Protein AF-A0A077HIW8-F1 (afdb_monomer)

Nearest PDB structures (foldseek):
  8eui-assembly1_E  TM=5.899E-01  e=2.649E-01  Schizosaccharomyces pombe
  8etg-assembly1_E  TM=5.768E-01  e=2.497E-01  Schizosaccharomyces pombe
  7qep-assembly1_L6  TM=5.161E-01  e=1.033E+00  Encephalitozoon cuniculi GB-M1
  1sf9-assembly1_A  TM=3.445E-01  e=1.234E+00  Bacillus subtilis
  6foc-assembly1_A  TM=4.990E-01  e=5.107E+00  Mycolicibacterium smegmatis MC2 155

Organism: NCBI:txid401472

Secondary structure (DSSP, 8-state):
--HHHHHHHHHHHHTS-GGG--HHHHHHHHHHHHHSPPPPTTTS---HHHHTTEEEE-TTS-EEEEEEEETTEEEEEESTTTTTSPPEEE-GGG-EEEEEE------S---S-SS-SEE-SHHHHHHSPTT-EEE-TTS--EEE-TTS-EEETTEEE-HHHHTTS-EEEEE-TT--

Foldseek 3Di:
DPPVVLLVLLVVLVVDDLVVDDDPVNVSSVVSVVPGDADFLVSPPDDCVQQAQFWWAFQVRFIWGFHDQDPQWTFIDGPVCVPPDDTDTHHSVGIGGPGDGDDDDDDDDPPPPPADQKDAALVNLQPFAFQWWWADVPDFIWGQHNVSWTDDDPDIHHSHRVHHDIIGTPDGHNHD

Mean predicted aligned error: 14.77 Å

Sequence (176 aa):
MSNETARLAREWAESRNPNSLTGAAKAAREHIMATTDPLTMADVEWNDEKHYLAGAVDADGHEVVMLDKLHGNIRVCDVDQMGLGRPVLESPKTITPNGKRYELREVGAPEEPTHPETLVTEQDYANAPAGTVVAESHYFAWQKNQFGAWRKVKTRLTDREMAGTERQVLRWGWGK

pLDDT: mean 87.61, std 10.69, range [51.34, 96.06]

Radius of gyration: 25.79 Å; Cα contacts (8 Å, |Δi|>4): 282; chains: 1; bounding box: 56×27×74 Å

Solvent-accessible surface area (backbone atoms only — not comparable to full-atom values): 10172 Å² total; per-residue (Å²): 128,58,74,65,58,48,49,53,48,35,53,54,39,71,74,49,63,72,89,79,45,61,71,70,60,38,55,50,32,54,51,38,65,76,74,40,77,81,64,25,47,65,77,40,82,88,42,66,91,72,41,45,37,18,28,26,30,42,80,90,67,49,53,26,36,30,67,49,79,55,97,84,21,36,29,31,36,49,63,92,40,72,87,81,59,74,73,43,80,38,58,25,76,43,32,29,69,66,84,47,76,59,78,94,71,87,83,69,74,83,65,76,69,96,55,70,64,55,35,36,47,37,64,46,48,60,70,49,45,48,44,19,28,32,26,40,93,96,49,80,55,34,33,29,36,91,84,68,36,34,36,37,101,93,48,76,39,48,34,68,72,54,29,84,46,71,21,40,51,80,38,73,26,76,62,134

Structure (mmCIF, N/CA/C/O backbone):
data_AF-A0A077HIW8-F1
#
_entry.id   AF-A0A077HIW8-F1
#
loop_
_atom_site.group_PDB
_atom_site.id
_atom_site.type_symbol
_atom_site.label_atom_id
_atom_site.label_alt_id
_atom_site.label_comp_id
_atom_site.label_asym_id
_atom_site.label_entity_id
_atom_site.label_seq_id
_atom_site.pdbx_PDB_ins_code
_atom_site.Cartn_x
_atom_site.Cartn_y
_atom_site.Cartn_z
_atom_site.occupancy
_atom_site.B_iso_or_equiv
_atom_site.auth_seq_id
_atom_site.auth_comp_id
_atom_site.auth_asym_id
_atom_site.auth_atom_id
_atom_site.pdbx_PDB_model_num
ATOM 1 N N . MET A 1 1 ? 5.237 -3.038 -35.570 1.00 52.19 1 MET A N 1
ATOM 2 C CA . MET A 1 1 ? 5.657 -4.191 -34.742 1.00 52.19 1 MET A CA 1
ATOM 3 C C . MET A 1 1 ? 4.403 -4.792 -34.132 1.00 52.19 1 MET A C 1
ATOM 5 O O . MET A 1 1 ? 3.487 -4.023 -33.864 1.00 52.19 1 MET A O 1
ATOM 9 N N . SER A 1 2 ? 4.296 -6.117 -33.991 1.00 60.53 2 SER A N 1
ATOM 10 C CA . SER A 1 2 ? 3.164 -6.675 -33.238 1.00 60.53 2 SER A CA 1
ATOM 11 C C . SER A 1 2 ? 3.254 -6.189 -31.787 1.00 60.53 2 SER A C 1
ATOM 13 O O . SER A 1 2 ? 4.362 -5.967 -31.288 1.00 60.53 2 SER A O 1
ATOM 15 N N . ASN A 1 3 ? 2.106 -6.010 -31.127 1.00 76.62 3 ASN A N 1
ATOM 16 C CA . ASN A 1 3 ? 2.057 -5.559 -29.731 1.00 76.62 3 ASN A CA 1
ATOM 17 C C . ASN A 1 3 ? 2.922 -6.462 -28.823 1.00 76.62 3 ASN A C 1
ATOM 19 O O . ASN A 1 3 ? 3.656 -5.996 -27.962 1.00 76.62 3 ASN A O 1
ATOM 23 N N . GLU A 1 4 ? 2.950 -7.759 -29.137 1.00 85.62 4 GLU A N 1
ATOM 24 C CA . GLU A 1 4 ? 3.733 -8.757 -28.412 1.00 85.62 4 GLU A CA 1
ATOM 25 C C . GLU A 1 4 ? 5.253 -8.610 -28.589 1.00 85.62 4 GLU A C 1
ATOM 27 O O . GLU A 1 4 ? 6.007 -8.776 -27.635 1.00 85.62 4 GLU A O 1
ATOM 32 N N . THR A 1 5 ? 5.741 -8.254 -29.784 1.00 88.94 5 THR A N 1
ATOM 33 C CA . THR A 1 5 ? 7.182 -8.020 -29.986 1.00 88.94 5 THR A CA 1
ATOM 34 C C . THR A 1 5 ? 7.662 -6.792 -29.216 1.00 88.94 5 THR A C 1
ATOM 36 O O . THR A 1 5 ? 8.751 -6.825 -28.648 1.00 88.94 5 THR A O 1
ATOM 39 N N . ALA A 1 6 ? 6.861 -5.723 -29.179 1.00 88.38 6 ALA A N 1
ATOM 40 C CA . ALA A 1 6 ? 7.188 -4.529 -28.403 1.00 88.38 6 ALA A CA 1
ATOM 41 C C . ALA A 1 6 ? 7.213 -4.836 -26.896 1.00 88.38 6 ALA A C 1
ATOM 43 O O . ALA A 1 6 ? 8.180 -4.480 -26.222 1.00 88.38 6 ALA A O 1
ATOM 44 N N . ARG A 1 7 ? 6.219 -5.587 -26.400 1.00 89.06 7 ARG A N 1
ATOM 45 C CA . ARG A 1 7 ? 6.144 -6.049 -25.006 1.00 89.06 7 ARG A CA 1
ATOM 46 C C . ARG A 1 7 ? 7.359 -6.892 -24.608 1.00 89.06 7 ARG A C 1
ATOM 48 O O . ARG A 1 7 ? 8.023 -6.585 -23.624 1.00 89.06 7 ARG A O 1
ATOM 55 N N . LEU A 1 8 ? 7.706 -7.907 -25.403 1.00 91.06 8 LEU A N 1
ATOM 56 C CA . LEU A 1 8 ? 8.868 -8.769 -25.146 1.00 91.06 8 L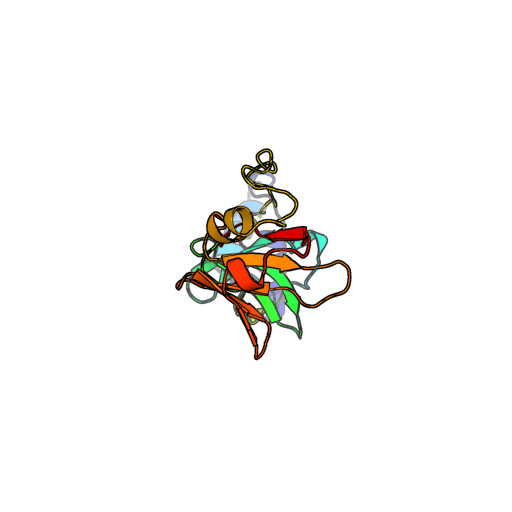EU A CA 1
ATOM 57 C C . LEU A 1 8 ? 10.195 -7.997 -25.191 1.00 91.06 8 LEU A C 1
ATOM 59 O O . LEU A 1 8 ? 11.099 -8.265 -24.399 1.00 91.06 8 LEU A O 1
ATOM 63 N N . ALA A 1 9 ? 10.327 -7.028 -26.103 1.00 92.81 9 ALA A N 1
ATOM 64 C CA . ALA A 1 9 ? 11.504 -6.167 -26.156 1.00 92.81 9 ALA A CA 1
ATOM 65 C C . ALA A 1 9 ? 11.624 -5.320 -24.880 1.00 92.81 9 ALA A C 1
ATOM 67 O O . ALA A 1 9 ? 12.710 -5.255 -24.295 1.00 92.81 9 ALA A O 1
ATOM 68 N N . ARG A 1 10 ? 10.516 -4.718 -24.427 1.00 93.12 10 ARG A N 1
ATOM 69 C CA . ARG A 1 10 ? 10.451 -3.942 -23.183 1.00 93.12 10 ARG A CA 1
ATOM 70 C C . ARG A 1 10 ? 10.830 -4.788 -21.969 1.00 93.12 10 ARG A C 1
ATOM 72 O O . ARG A 1 10 ? 11.711 -4.390 -21.211 1.00 93.12 10 ARG A O 1
ATOM 79 N N . GLU A 1 11 ? 10.248 -5.978 -21.842 1.00 90.69 11 GLU A N 1
ATOM 80 C CA . GLU A 1 11 ? 10.540 -6.937 -20.767 1.00 90.69 11 GLU A CA 1
ATOM 81 C C . GLU A 1 11 ? 12.031 -7.296 -20.721 1.00 90.69 11 GLU A C 1
ATOM 83 O O . GLU A 1 11 ? 12.678 -7.244 -19.668 1.00 90.69 11 GLU A O 1
ATOM 88 N N . TRP A 1 12 ? 12.622 -7.577 -21.886 1.00 92.69 12 TRP A N 1
ATOM 89 C CA . TRP A 1 12 ? 14.058 -7.807 -21.981 1.00 92.69 12 TRP A CA 1
ATOM 90 C C . TRP A 1 12 ? 14.850 -6.585 -21.508 1.00 92.69 12 TRP A C 1
ATOM 92 O O . TRP A 1 12 ? 15.784 -6.748 -20.725 1.00 92.69 12 TRP A O 1
ATOM 102 N N . ALA A 1 13 ? 14.489 -5.373 -21.933 1.00 91.56 13 ALA A N 1
ATOM 103 C CA . ALA A 1 13 ? 15.209 -4.155 -21.573 1.00 91.56 13 ALA A CA 1
ATOM 104 C C . ALA A 1 13 ? 15.149 -3.854 -20.062 1.00 91.56 13 ALA A C 1
ATOM 106 O O . ALA A 1 13 ? 16.174 -3.478 -19.480 1.00 91.56 13 ALA A O 1
ATOM 107 N N . GLU A 1 14 ? 13.990 -4.044 -19.423 1.00 88.31 14 GLU A N 1
ATOM 108 C CA . GLU A 1 14 ? 13.773 -3.830 -17.982 1.00 88.31 14 GLU A CA 1
ATOM 109 C C . GLU A 1 14 ? 14.499 -4.861 -17.111 1.00 88.31 14 GLU A C 1
ATOM 111 O O . GLU A 1 14 ? 15.050 -4.505 -16.071 1.00 88.31 14 GLU A O 1
ATOM 116 N N . SER A 1 15 ? 14.622 -6.110 -17.570 1.00 86.00 15 SER A N 1
ATOM 117 C CA . SER A 1 15 ? 15.343 -7.160 -16.832 1.00 86.00 15 SER A CA 1
ATOM 118 C C . SER A 1 15 ? 16.865 -6.951 -16.747 1.00 86.00 15 SER A C 1
ATOM 120 O O . SER A 1 15 ? 17.552 -7.627 -15.976 1.00 86.00 15 SER A O 1
ATOM 122 N N . ARG A 1 16 ? 17.434 -6.047 -17.557 1.00 89.38 16 ARG A N 1
ATOM 123 C CA . ARG A 1 16 ? 18.887 -5.866 -17.670 1.00 89.38 16 ARG A CA 1
ATOM 124 C C . ARG A 1 16 ? 19.388 -4.727 -16.796 1.00 89.38 16 ARG A C 1
ATOM 126 O O . ARG A 1 16 ? 19.002 -3.571 -16.966 1.00 89.38 16 ARG A O 1
ATOM 133 N N . ASN A 1 17 ? 20.376 -5.039 -15.958 1.00 85.19 17 ASN A N 1
ATOM 134 C CA . ASN A 1 17 ? 21.141 -4.028 -15.238 1.00 85.19 17 ASN A CA 1
ATOM 135 C C . ASN A 1 17 ? 21.971 -3.187 -16.238 1.00 85.1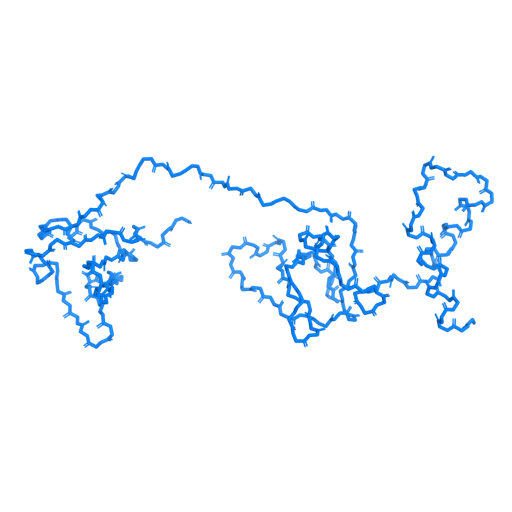9 17 ASN A C 1
ATOM 137 O O . ASN A 1 17 ? 22.870 -3.743 -16.882 1.00 85.19 17 ASN A O 1
ATOM 141 N N . PRO A 1 18 ? 21.736 -1.866 -16.362 1.00 83.31 18 PRO A N 1
ATOM 142 C CA . PRO A 1 18 ? 22.436 -1.016 -17.329 1.00 83.31 18 PRO A CA 1
ATOM 143 C C . PRO A 1 18 ? 23.953 -0.978 -17.118 1.00 83.31 18 PRO A C 1
ATOM 145 O O . PRO A 1 18 ? 24.693 -0.822 -18.085 1.00 83.31 18 PRO A O 1
ATOM 148 N N . ASN A 1 19 ? 24.424 -1.176 -15.884 1.00 86.75 19 ASN A N 1
ATOM 149 C CA . ASN A 1 19 ? 25.851 -1.166 -15.554 1.00 86.75 19 ASN A CA 1
ATOM 150 C C . ASN A 1 19 ? 26.564 -2.466 -15.955 1.00 86.75 19 ASN A C 1
ATOM 152 O O . ASN A 1 19 ? 27.789 -2.514 -15.969 1.00 86.75 19 ASN A O 1
ATOM 156 N N . SER A 1 20 ? 25.806 -3.515 -16.285 1.00 88.56 20 SER A N 1
ATOM 157 C CA . SER A 1 20 ? 26.343 -4.797 -16.760 1.00 88.56 20 SER A CA 1
ATOM 158 C C . SER A 1 20 ? 26.435 -4.897 -18.288 1.00 88.56 20 SER A C 1
ATOM 160 O O . SER A 1 20 ? 26.996 -5.859 -18.806 1.00 88.56 20 SER A O 1
ATOM 162 N N . LEU A 1 21 ? 25.881 -3.921 -19.019 1.00 91.38 21 LEU A N 1
ATOM 163 C CA . LEU A 1 21 ? 25.822 -3.918 -20.481 1.00 91.38 21 LEU A CA 1
ATOM 164 C C . LEU A 1 21 ? 26.886 -2.998 -21.087 1.00 91.38 21 LEU A C 1
ATOM 166 O O . LEU A 1 21 ? 27.153 -1.910 -20.579 1.00 91.38 21 LEU A O 1
ATOM 170 N N . THR A 1 22 ? 27.433 -3.390 -22.238 1.00 92.62 22 THR A N 1
ATOM 171 C CA . THR A 1 22 ? 28.396 -2.585 -23.003 1.00 92.62 22 THR A CA 1
ATOM 172 C C . THR A 1 22 ? 28.015 -2.503 -24.483 1.00 92.62 22 THR A C 1
ATOM 174 O O . THR A 1 22 ? 27.259 -3.329 -25.004 1.00 92.62 22 THR A O 1
ATOM 177 N N . GLY A 1 23 ? 28.518 -1.467 -25.164 1.00 93.12 23 GLY A N 1
ATOM 178 C CA . GLY A 1 23 ? 28.387 -1.291 -26.612 1.00 93.12 23 GLY A CA 1
ATOM 179 C C . GLY A 1 23 ? 26.945 -1.368 -27.122 1.00 93.12 23 GLY A C 1
ATOM 180 O O . GLY A 1 23 ? 26.043 -0.710 -26.600 1.00 93.12 23 GLY A O 1
ATOM 181 N N . ALA A 1 24 ? 26.732 -2.197 -28.144 1.00 93.06 24 ALA A N 1
ATOM 182 C CA . ALA A 1 24 ? 25.450 -2.333 -28.831 1.00 93.06 24 ALA A CA 1
ATOM 183 C C . ALA A 1 24 ? 24.295 -2.759 -27.908 1.00 93.06 24 ALA A C 1
ATOM 185 O O . ALA A 1 24 ? 23.168 -2.315 -28.105 1.00 93.06 24 ALA A O 1
ATOM 186 N N . ALA A 1 25 ? 24.556 -3.567 -26.874 1.00 92.31 25 ALA A N 1
ATOM 187 C CA . ALA A 1 25 ? 23.505 -4.030 -25.969 1.00 92.31 25 ALA A CA 1
ATOM 188 C C . ALA A 1 25 ? 22.956 -2.898 -25.086 1.00 92.31 25 ALA A C 1
ATOM 190 O O . ALA A 1 25 ? 21.751 -2.838 -24.838 1.00 92.31 25 ALA A O 1
ATOM 191 N N . LYS A 1 26 ? 23.822 -1.972 -24.652 1.00 94.31 26 LYS A N 1
ATOM 192 C CA . LYS A 1 26 ? 23.402 -0.783 -23.899 1.00 94.31 26 LYS A CA 1
ATOM 193 C C . LYS A 1 26 ? 22.560 0.149 -24.775 1.00 94.31 26 LYS A C 1
ATOM 195 O O . LYS A 1 26 ? 21.472 0.537 -24.363 1.00 94.31 26 LYS A O 1
ATOM 200 N N . ALA A 1 27 ? 23.016 0.415 -26.001 1.00 93.44 27 ALA A N 1
ATOM 201 C CA . ALA A 1 27 ? 22.285 1.242 -26.962 1.00 93.44 27 ALA A CA 1
ATOM 202 C C . ALA A 1 27 ? 20.920 0.635 -27.338 1.00 93.44 27 ALA A C 1
ATOM 204 O O . ALA A 1 27 ? 19.921 1.347 -27.382 1.00 93.44 27 ALA A O 1
ATOM 205 N N . ALA A 1 28 ? 20.852 -0.685 -27.548 1.00 94.19 28 ALA A N 1
ATOM 206 C CA . ALA A 1 28 ? 19.597 -1.380 -27.826 1.00 94.19 28 ALA A CA 1
ATOM 207 C C . ALA A 1 28 ? 18.611 -1.264 -26.657 1.00 94.19 28 ALA A C 1
ATOM 209 O O . ALA A 1 28 ? 17.448 -0.933 -26.870 1.00 94.19 28 ALA A O 1
ATOM 210 N N . ARG A 1 29 ? 19.076 -1.472 -25.416 1.00 94.38 29 ARG A N 1
ATOM 211 C CA . ARG A 1 29 ? 18.252 -1.290 -24.213 1.00 94.38 29 ARG A CA 1
ATOM 212 C C . ARG A 1 29 ? 17.699 0.132 -24.126 1.00 94.38 29 ARG A C 1
ATOM 214 O O . ARG A 1 29 ? 16.504 0.297 -23.928 1.00 94.38 29 ARG A O 1
ATOM 221 N N . GLU A 1 30 ? 18.553 1.145 -24.255 1.00 93.19 30 GLU A N 1
ATOM 222 C CA . GLU A 1 30 ? 18.141 2.555 -24.184 1.00 93.19 30 GLU A CA 1
ATOM 223 C C . GLU A 1 30 ? 17.136 2.910 -25.285 1.00 93.19 30 GLU A C 1
ATOM 225 O O . GLU A 1 30 ? 16.125 3.551 -25.008 1.00 93.19 30 GLU A O 1
ATOM 230 N N . HIS A 1 31 ? 17.360 2.427 -26.508 1.00 94.50 31 HIS A N 1
ATOM 231 C CA . HIS A 1 31 ? 16.436 2.638 -27.616 1.00 94.50 31 HIS A CA 1
ATOM 232 C C . HIS A 1 31 ? 15.070 1.993 -27.362 1.00 94.50 31 HIS A C 1
ATOM 234 O O . HIS A 1 31 ? 14.047 2.642 -27.561 1.00 94.50 31 HIS A O 1
ATOM 240 N N . ILE A 1 32 ? 15.037 0.747 -26.880 1.00 94.69 32 ILE A N 1
ATOM 241 C CA . ILE A 1 32 ? 13.785 0.065 -26.528 1.00 94.69 32 ILE A CA 1
ATOM 242 C C . ILE A 1 32 ? 13.056 0.848 -25.435 1.00 94.69 32 ILE A C 1
ATOM 244 O O . ILE A 1 32 ? 11.882 1.165 -25.601 1.00 94.69 32 ILE A O 1
ATOM 248 N N . MET A 1 33 ? 13.754 1.239 -24.365 1.00 90.31 33 MET A N 1
ATOM 249 C CA . MET A 1 33 ? 13.166 2.011 -23.264 1.00 90.31 33 MET A CA 1
ATOM 250 C C . MET A 1 33 ? 12.542 3.339 -23.723 1.00 90.31 33 MET A C 1
ATOM 252 O O . MET A 1 33 ? 11.571 3.798 -23.128 1.00 90.31 33 MET A O 1
ATOM 256 N N . ALA A 1 34 ? 13.099 3.954 -24.769 1.00 90.88 34 ALA A N 1
ATOM 257 C CA . ALA A 1 34 ? 12.632 5.224 -25.320 1.00 90.88 34 ALA A CA 1
ATOM 258 C C . ALA A 1 34 ? 11.510 5.084 -26.364 1.00 90.88 34 ALA A C 1
ATOM 260 O O . ALA A 1 34 ? 10.851 6.069 -26.680 1.00 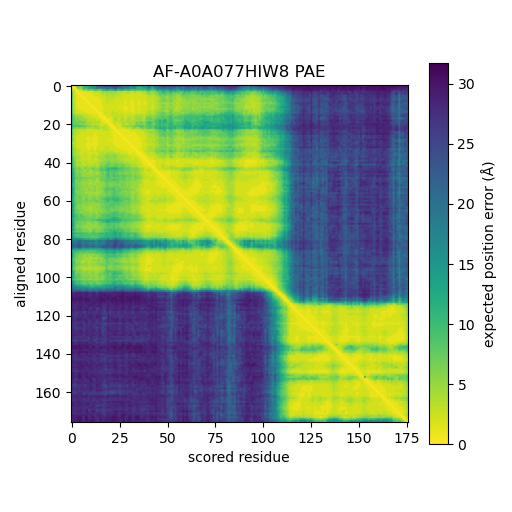90.88 34 ALA A O 1
ATOM 261 N N . THR A 1 35 ? 11.321 3.896 -26.942 1.00 92.19 35 THR A N 1
ATOM 262 C CA . THR A 1 35 ? 10.410 3.675 -28.083 1.00 92.19 35 THR A CA 1
ATOM 263 C C . THR A 1 35 ? 9.259 2.724 -27.781 1.00 92.19 35 THR A C 1
ATOM 265 O O . THR A 1 35 ? 8.410 2.501 -28.642 1.00 92.19 35 THR A O 1
ATOM 268 N N . THR A 1 36 ? 9.224 2.160 -26.575 1.00 90.75 36 THR A N 1
ATOM 269 C CA . THR A 1 36 ? 8.169 1.254 -26.114 1.00 90.75 36 THR A CA 1
ATOM 270 C C . THR A 1 36 ? 7.573 1.759 -24.812 1.00 90.75 36 THR A C 1
ATOM 272 O O . THR A 1 36 ? 8.292 2.324 -23.982 1.00 90.75 36 THR A O 1
ATOM 275 N N . ASP A 1 37 ? 6.275 1.533 -24.633 1.00 87.62 37 ASP A N 1
ATOM 276 C CA . ASP A 1 37 ? 5.579 1.882 -23.400 1.00 87.62 37 ASP A CA 1
ATOM 277 C C . ASP A 1 37 ? 6.090 1.022 -22.227 1.00 87.62 37 ASP A C 1
ATOM 279 O O . ASP A 1 37 ? 6.477 -0.134 -22.437 1.00 87.62 37 ASP A O 1
ATOM 283 N N . PRO A 1 38 ? 6.138 1.566 -20.997 1.00 86.94 38 PRO A N 1
ATOM 284 C CA . PRO A 1 38 ? 6.425 0.787 -19.796 1.00 86.94 38 PRO A CA 1
ATOM 285 C C . PRO A 1 38 ? 5.467 -0.393 -19.616 1.00 86.94 38 PRO A C 1
ATOM 287 O O . PRO A 1 38 ? 4.294 -0.305 -19.978 1.00 86.94 38 PRO A O 1
ATOM 290 N N . LEU A 1 39 ? 5.958 -1.484 -19.022 1.00 90.81 39 LEU A N 1
ATOM 291 C CA . LEU A 1 39 ? 5.097 -2.613 -18.677 1.00 90.81 39 LEU A CA 1
ATOM 292 C C . LEU A 1 39 ? 4.186 -2.253 -17.505 1.00 90.81 39 LEU A C 1
ATOM 294 O O . LEU A 1 39 ? 4.628 -1.695 -16.502 1.00 90.81 39 LEU A O 1
ATOM 298 N N . THR A 1 40 ? 2.923 -2.640 -17.612 1.00 93.62 40 THR A N 1
ATOM 299 C CA . THR A 1 40 ? 1.944 -2.497 -16.534 1.00 93.62 40 THR A CA 1
ATOM 300 C C . THR A 1 40 ? 1.785 -3.811 -15.769 1.00 93.62 40 THR A C 1
ATOM 302 O O . THR A 1 40 ? 2.202 -4.877 -16.226 1.00 93.62 40 THR A O 1
ATOM 305 N N . MET A 1 41 ? 1.095 -3.790 -14.630 1.00 93.81 41 MET A N 1
ATOM 306 C CA . MET A 1 41 ? 0.697 -5.010 -13.913 1.00 93.81 41 MET A CA 1
ATOM 307 C C . MET A 1 41 ? -0.313 -5.879 -14.686 1.00 93.81 41 MET A C 1
ATOM 309 O O . MET A 1 41 ? -0.670 -6.963 -14.224 1.00 93.81 41 MET A O 1
ATOM 313 N N . ALA A 1 42 ? -0.808 -5.435 -15.848 1.00 92.31 42 ALA A N 1
ATOM 314 C CA . ALA A 1 42 ? -1.535 -6.294 -16.780 1.00 92.31 42 ALA A CA 1
ATOM 315 C C . ALA A 1 42 ? -0.595 -7.122 -17.671 1.00 92.31 42 ALA A C 1
ATOM 317 O O . ALA A 1 42 ? -0.979 -8.210 -18.100 1.00 92.31 42 ALA A O 1
ATOM 318 N N . ASP A 1 43 ? 0.613 -6.617 -17.932 1.00 89.69 43 ASP A N 1
ATOM 319 C CA . ASP A 1 43 ? 1.642 -7.281 -18.738 1.00 89.69 43 ASP A CA 1
ATOM 320 C C . ASP A 1 43 ? 2.518 -8.215 -17.898 1.00 89.69 43 ASP A C 1
ATOM 322 O O . ASP A 1 43 ? 3.118 -9.153 -18.425 1.00 89.69 43 ASP A O 1
ATOM 326 N N . VAL A 1 44 ? 2.583 -7.956 -16.591 1.00 84.62 44 VAL A N 1
ATOM 327 C CA . VAL A 1 44 ? 3.363 -8.725 -15.623 1.00 84.62 44 VAL A CA 1
ATOM 328 C C . VAL A 1 44 ? 2.416 -9.463 -14.682 1.00 84.62 44 VAL A C 1
ATOM 330 O O . VAL A 1 44 ? 1.573 -8.860 -14.020 1.00 84.62 44 VAL A O 1
ATOM 333 N N . GLU A 1 45 ? 2.541 -10.789 -14.604 1.00 86.94 45 GLU A N 1
ATOM 334 C CA . GLU A 1 45 ? 1.730 -11.574 -13.675 1.00 86.94 45 GLU A CA 1
ATOM 335 C C . GLU A 1 45 ? 2.077 -11.222 -12.222 1.00 86.94 45 GLU A C 1
ATOM 337 O O . GLU A 1 45 ? 3.246 -11.192 -11.826 1.00 86.94 45 GLU A O 1
ATOM 342 N N . TRP A 1 46 ? 1.040 -10.980 -11.414 1.00 91.50 46 TRP A N 1
ATOM 343 C CA . TRP A 1 46 ? 1.208 -10.754 -9.984 1.00 91.50 46 TRP A CA 1
ATOM 344 C C . TRP A 1 46 ? 1.918 -11.939 -9.324 1.00 91.50 46 TRP A C 1
ATOM 346 O O . TRP A 1 46 ? 1.613 -13.103 -9.560 1.00 91.50 46 TRP A O 1
ATOM 356 N N . ASN A 1 47 ? 2.845 -11.610 -8.440 1.00 92.75 47 ASN A N 1
ATOM 357 C CA . ASN A 1 47 ? 3.690 -12.542 -7.715 1.00 92.75 47 ASN A CA 1
ATOM 358 C C . ASN A 1 47 ? 3.948 -11.912 -6.353 1.00 92.75 47 ASN A C 1
ATOM 360 O O . ASN A 1 47 ? 4.539 -10.834 -6.307 1.00 92.75 47 ASN A O 1
ATOM 364 N N . ASP A 1 48 ? 3.496 -12.561 -5.284 1.00 89.75 48 ASP A N 1
ATOM 365 C CA . ASP A 1 48 ? 3.532 -11.983 -3.939 1.00 89.75 48 ASP A CA 1
ATOM 366 C C . ASP A 1 48 ? 4.960 -11.616 -3.517 1.00 89.75 48 ASP A C 1
ATOM 368 O O . ASP A 1 48 ? 5.202 -10.501 -3.077 1.00 89.75 48 ASP A O 1
ATOM 372 N N . GLU A 1 49 ? 5.948 -12.483 -3.742 1.00 89.81 49 GLU A N 1
ATOM 373 C CA . GLU A 1 49 ? 7.339 -12.222 -3.338 1.00 89.81 49 GLU A CA 1
ATOM 374 C C . GLU A 1 49 ? 7.962 -11.011 -4.047 1.00 89.81 49 GLU A C 1
ATOM 376 O O . GLU A 1 49 ? 8.805 -10.296 -3.490 1.00 89.81 49 GLU A O 1
ATOM 381 N N . LYS A 1 50 ? 7.573 -10.777 -5.301 1.00 90.00 50 LYS A N 1
ATOM 382 C CA . LYS A 1 50 ? 8.118 -9.696 -6.128 1.00 90.00 50 LYS A CA 1
ATOM 383 C C . LYS A 1 50 ? 7.339 -8.396 -5.995 1.00 90.00 50 LYS A C 1
ATOM 385 O O . LYS A 1 50 ? 7.964 -7.341 -6.004 1.00 90.00 50 LYS A O 1
ATOM 390 N N . HIS A 1 51 ? 6.016 -8.472 -5.892 1.00 94.44 51 HIS A N 1
ATOM 391 C CA . HIS A 1 51 ? 5.133 -7.315 -6.024 1.00 94.44 51 HIS A CA 1
ATOM 392 C C . HIS A 1 51 ? 4.539 -6.844 -4.699 1.00 94.44 51 HIS A C 1
ATOM 394 O O . HIS A 1 51 ? 4.191 -5.670 -4.591 1.00 94.44 51 HIS A O 1
ATOM 400 N N . TYR A 1 52 ? 4.474 -7.697 -3.671 1.00 94.62 52 TYR A N 1
ATOM 401 C CA . TYR A 1 52 ? 4.127 -7.229 -2.334 1.00 94.62 52 TYR A CA 1
ATOM 402 C C . TYR A 1 52 ? 5.160 -6.204 -1.854 1.00 94.62 52 TYR A C 1
ATOM 404 O O . TYR A 1 52 ? 6.374 -6.453 -1.895 1.00 94.62 52 TYR A O 1
ATOM 412 N N . LEU A 1 53 ? 4.662 -5.039 -1.428 1.00 93.88 53 LEU A N 1
ATOM 413 C CA . LEU A 1 53 ? 5.447 -3.875 -1.011 1.00 93.88 53 LEU A CA 1
ATOM 414 C C . LEU A 1 53 ? 6.418 -3.365 -2.088 1.00 93.88 53 LEU A C 1
ATOM 416 O O . LEU A 1 53 ? 7.415 -2.710 -1.781 1.00 93.88 53 LEU A O 1
ATOM 420 N N . ALA A 1 54 ? 6.158 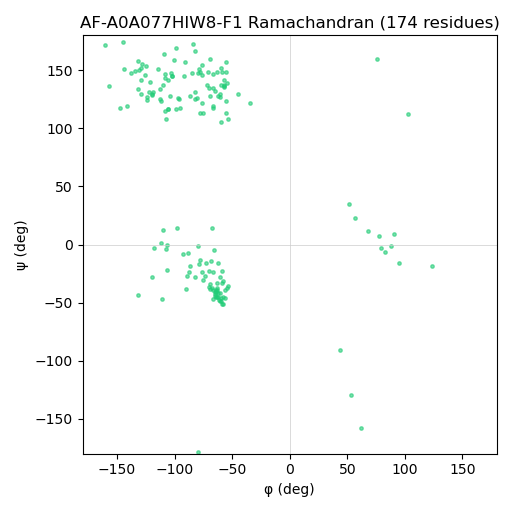-3.657 -3.360 1.00 95.88 54 ALA A N 1
ATOM 421 C CA . ALA A 1 54 ? 6.866 -3.013 -4.456 1.00 95.88 54 ALA A CA 1
ATOM 422 C C . ALA A 1 54 ? 6.202 -1.675 -4.807 1.00 95.88 54 ALA A C 1
ATOM 424 O O . ALA A 1 54 ? 4.986 -1.507 -4.681 1.00 95.88 54 ALA A O 1
ATOM 425 N N . GLY A 1 55 ? 7.028 -0.724 -5.235 1.00 94.88 55 GLY A N 1
ATOM 426 C CA 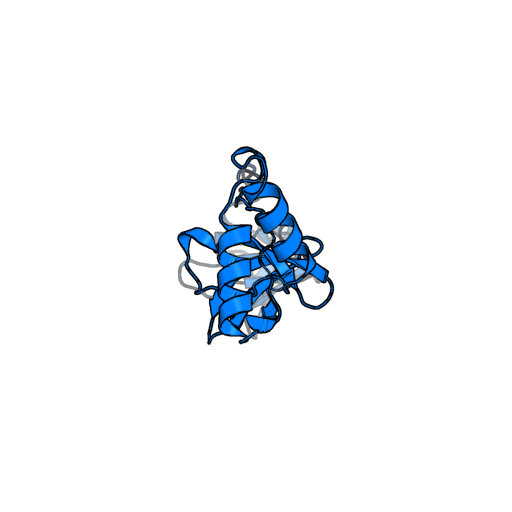. GLY A 1 55 ? 6.587 0.579 -5.707 1.00 94.88 55 GLY A CA 1
ATOM 427 C C . GLY A 1 55 ? 6.073 0.523 -7.142 1.00 94.88 55 GLY A C 1
ATOM 428 O O . GLY A 1 55 ? 6.571 -0.233 -7.985 1.00 94.88 55 GLY A O 1
ATOM 429 N N . ALA A 1 56 ? 5.095 1.367 -7.428 1.00 95.81 56 ALA A N 1
ATOM 430 C CA . ALA A 1 56 ? 4.559 1.592 -8.755 1.00 95.81 56 ALA A CA 1
ATOM 431 C C . ALA A 1 56 ? 4.148 3.059 -8.933 1.00 95.81 56 ALA A C 1
ATOM 433 O O . ALA A 1 56 ? 4.219 3.861 -8.002 1.00 95.81 56 ALA A O 1
ATOM 434 N N . VAL A 1 57 ? 3.763 3.397 -10.156 1.00 95.69 57 VAL A N 1
ATOM 435 C CA . VAL A 1 57 ? 3.151 4.670 -10.525 1.00 95.69 57 VAL A CA 1
ATOM 436 C C . VAL A 1 57 ? 1.757 4.381 -11.077 1.00 95.69 57 VAL A C 1
ATOM 438 O O . VAL A 1 57 ? 1.612 3.465 -11.896 1.00 95.69 57 VAL A O 1
ATOM 441 N N . ASP A 1 58 ? 0.754 5.108 -10.587 1.00 93.81 58 ASP A N 1
ATOM 442 C CA . ASP A 1 58 ? -0.632 5.021 -11.061 1.00 93.81 58 ASP A CA 1
ATOM 443 C C . ASP A 1 58 ? -0.849 5.808 -12.374 1.00 93.81 58 ASP A C 1
ATOM 445 O O . ASP A 1 58 ? 0.082 6.387 -12.943 1.00 93.81 58 ASP A O 1
ATOM 449 N N . ALA A 1 59 ? -2.083 5.831 -12.887 1.00 91.69 59 ALA A N 1
ATOM 450 C CA . ALA A 1 59 ? -2.407 6.562 -14.119 1.00 91.69 59 ALA A CA 1
ATOM 451 C C . ALA A 1 59 ? -2.290 8.092 -13.989 1.00 91.69 59 ALA A C 1
ATOM 453 O O . ALA A 1 59 ? -2.112 8.769 -15.004 1.00 91.69 59 ALA A O 1
ATOM 454 N N . ASP A 1 60 ? -2.396 8.625 -12.773 1.00 89.88 60 ASP A N 1
ATOM 455 C CA . ASP A 1 60 ? -2.302 10.055 -12.480 1.00 89.88 60 ASP A CA 1
ATOM 456 C C . ASP A 1 60 ? -0.845 10.494 -12.229 1.00 89.88 60 ASP A C 1
ATOM 458 O O . ASP A 1 60 ? -0.545 11.688 -12.168 1.00 89.88 60 ASP A O 1
ATOM 462 N N . GLY A 1 61 ? 0.083 9.537 -12.157 1.00 90.12 61 GLY A N 1
ATOM 463 C CA . GLY A 1 61 ? 1.502 9.768 -11.928 1.00 90.12 61 GLY A CA 1
ATOM 464 C C . GLY A 1 61 ? 1.904 9.749 -10.453 1.00 90.12 61 GLY A C 1
ATOM 465 O O . GLY A 1 61 ? 3.052 10.087 -10.151 1.00 90.12 61 GLY A O 1
ATOM 466 N N . HIS A 1 62 ? 1.011 9.361 -9.538 1.00 91.75 62 HIS A N 1
ATOM 467 C CA . HIS A 1 62 ? 1.331 9.248 -8.119 1.00 91.75 62 HIS A CA 1
ATOM 468 C C . HIS A 1 62 ? 2.136 7.991 -7.833 1.00 91.75 62 HIS A C 1
ATOM 470 O O . HIS A 1 62 ? 1.953 6.936 -8.447 1.00 91.75 62 HIS A O 1
ATOM 476 N N . GLU A 1 63 ? 3.031 8.102 -6.857 1.00 94.44 63 GLU A N 1
ATOM 477 C CA . GLU A 1 63 ? 3.779 6.960 -6.369 1.00 94.44 63 GLU A CA 1
ATOM 478 C C . GLU A 1 63 ? 2.929 6.151 -5.392 1.00 94.44 63 GLU A C 1
ATOM 480 O O . GLU A 1 63 ? 2.429 6.665 -4.390 1.00 94.44 63 GLU A O 1
ATOM 485 N N . VAL A 1 64 ? 2.797 4.857 -5.671 1.00 94.44 64 VAL A N 1
ATOM 486 C CA . VAL A 1 64 ? 1.966 3.956 -4.880 1.00 94.44 64 VAL A CA 1
ATOM 487 C C . VAL A 1 64 ? 2.728 2.701 -4.470 1.00 94.44 64 VAL A C 1
ATOM 489 O O . VAL A 1 64 ? 3.637 2.236 -5.161 1.00 94.44 64 VAL A O 1
ATOM 492 N N . VAL A 1 65 ? 2.336 2.116 -3.341 1.00 95.00 65 VAL A N 1
ATOM 493 C CA . VAL A 1 65 ? 2.829 0.823 -2.855 1.00 95.00 65 VAL A CA 1
ATOM 494 C C . VAL A 1 65 ? 1.776 -0.241 -3.099 1.00 95.00 65 VAL A C 1
ATOM 496 O O . VAL A 1 65 ? 0.628 -0.091 -2.678 1.00 95.00 65 VAL A O 1
ATOM 499 N N . MET A 1 66 ? 2.168 -1.336 -3.744 1.00 95.56 66 MET A N 1
ATOM 500 C CA . MET A 1 66 ? 1.284 -2.467 -4.015 1.00 95.56 66 MET A CA 1
ATOM 501 C C . MET A 1 66 ? 1.180 -3.399 -2.800 1.00 95.56 66 MET A C 1
ATOM 503 O O . MET A 1 66 ? 2.190 -3.799 -2.219 1.00 95.56 66 MET A O 1
ATOM 507 N N . LEU A 1 67 ? -0.047 -3.762 -2.418 1.00 93.62 67 LEU A N 1
ATOM 508 C CA . LEU A 1 67 ? -0.335 -4.534 -1.202 1.00 93.62 67 LEU A CA 1
ATOM 509 C C . LEU A 1 67 ? -0.826 -5.952 -1.486 1.00 93.62 67 LEU A C 1
ATOM 511 O O . LEU A 1 67 ? -0.384 -6.894 -0.846 1.00 93.62 67 LEU A O 1
ATOM 515 N N . ASP A 1 68 ? -1.775 -6.116 -2.400 1.00 94.31 68 ASP A N 1
ATOM 516 C CA . ASP A 1 68 ? -2.279 -7.426 -2.809 1.00 94.31 68 ASP A CA 1
ATOM 517 C C . ASP A 1 68 ? -2.978 -7.337 -4.169 1.00 94.31 68 ASP A C 1
ATOM 519 O O . ASP A 1 68 ? -3.207 -6.252 -4.713 1.00 94.31 68 ASP A O 1
ATOM 523 N N . LYS A 1 69 ? -3.331 -8.501 -4.720 1.00 94.00 69 LYS A N 1
ATOM 524 C CA . LYS A 1 69 ? -4.252 -8.610 -5.849 1.00 94.00 69 LYS A CA 1
ATOM 525 C C . LYS A 1 69 ? -5.598 -9.122 -5.352 1.00 94.00 69 LYS A C 1
ATOM 527 O O . LYS A 1 69 ? -5.708 -10.260 -4.899 1.00 94.00 69 LYS A O 1
ATOM 532 N N . LEU A 1 70 ? -6.645 -8.312 -5.492 1.00 91.50 70 LEU A N 1
ATOM 533 C CA . LEU A 1 70 ? -8.011 -8.660 -5.107 1.00 91.50 70 LEU A CA 1
ATOM 534 C C . LEU A 1 70 ? -8.961 -8.516 -6.298 1.00 91.50 70 LEU A C 1
ATOM 536 O O . LEU A 1 70 ? -9.044 -7.460 -6.917 1.00 91.50 70 LEU A O 1
ATOM 540 N N . HIS A 1 71 ? -9.720 -9.576 -6.597 1.00 90.44 71 HIS A N 1
ATOM 541 C CA . HIS A 1 71 ? -10.709 -9.605 -7.688 1.00 90.44 71 HIS A CA 1
ATOM 542 C C . HIS A 1 71 ? -10.151 -9.149 -9.050 1.00 90.44 71 HIS A C 1
ATOM 544 O O . HIS A 1 71 ? -10.845 -8.517 -9.839 1.00 90.44 71 HIS A O 1
ATOM 550 N N . GLY A 1 72 ? -8.880 -9.458 -9.323 1.00 90.75 72 GLY A N 1
ATOM 551 C CA . GLY A 1 72 ? -8.209 -9.069 -10.564 1.00 90.75 72 GLY A CA 1
ATOM 552 C C . GLY A 1 72 ? -7.643 -7.647 -10.577 1.00 90.75 72 GLY A C 1
ATOM 553 O O . GLY A 1 72 ? -6.918 -7.331 -11.511 1.00 90.75 72 GLY A O 1
ATOM 554 N N . ASN A 1 73 ? -7.898 -6.842 -9.545 1.00 95.25 73 ASN A N 1
ATOM 555 C CA . ASN A 1 73 ? -7.333 -5.507 -9.357 1.00 95.25 73 ASN A CA 1
ATOM 556 C C . ASN A 1 73 ? -6.168 -5.533 -8.366 1.00 95.25 73 ASN A C 1
ATOM 558 O O . ASN A 1 73 ? -6.059 -6.457 -7.558 1.00 95.25 73 ASN A O 1
ATOM 562 N N . ILE A 1 74 ? -5.310 -4.521 -8.424 1.00 96.06 74 ILE A N 1
ATOM 563 C CA . ILE A 1 74 ? -4.199 -4.343 -7.491 1.00 96.06 74 ILE A CA 1
ATOM 564 C C . ILE A 1 74 ? -4.647 -3.381 -6.401 1.00 96.06 74 ILE A C 1
ATOM 566 O O . ILE A 1 74 ? -5.117 -2.283 -6.693 1.00 96.06 74 ILE A O 1
ATOM 570 N N . ARG A 1 75 ? -4.533 -3.786 -5.138 1.00 94.62 75 ARG A N 1
ATOM 571 C CA . ARG A 1 75 ? -4.745 -2.871 -4.022 1.00 94.62 75 ARG A CA 1
ATOM 572 C C . ARG A 1 75 ? -3.470 -2.082 -3.781 1.00 94.62 75 ARG A C 1
ATOM 574 O O . ARG A 1 75 ? -2.416 -2.680 -3.562 1.00 94.62 75 ARG A O 1
ATOM 581 N N . VAL A 1 76 ? -3.586 -0.762 -3.783 1.00 94.00 76 VAL A N 1
ATOM 582 C CA . VAL A 1 76 ? -2.456 0.154 -3.647 1.00 94.00 76 VAL A CA 1
ATOM 583 C C . VAL A 1 76 ? -2.689 1.187 -2.548 1.00 94.00 76 VAL A C 1
ATOM 585 O O . VAL A 1 76 ? -3.831 1.504 -2.207 1.00 94.00 76 VAL A O 1
ATOM 588 N N . CYS A 1 77 ? -1.601 1.710 -1.992 1.00 91.81 77 CYS A N 1
ATOM 589 C CA . CYS A 1 77 ? -1.597 2.887 -1.129 1.00 91.81 77 CYS A CA 1
ATOM 590 C C . CYS A 1 77 ? -0.736 3.978 -1.753 1.00 91.81 77 CYS A C 1
ATOM 592 O O . CYS A 1 77 ? 0.424 3.719 -2.063 1.00 91.81 77 CYS A O 1
ATOM 594 N N . ASP A 1 78 ? -1.276 5.186 -1.854 1.00 89.50 78 ASP A N 1
ATOM 595 C CA . ASP A 1 78 ? -0.506 6.386 -2.171 1.00 89.50 78 ASP A CA 1
ATOM 596 C C . ASP A 1 78 ? 0.532 6.641 -1.063 1.00 89.50 78 ASP A C 1
ATOM 598 O O . ASP A 1 78 ? 0.207 6.626 0.132 1.00 89.50 78 ASP A O 1
ATOM 602 N N . VAL A 1 79 ? 1.791 6.810 -1.469 1.00 85.81 79 VAL A N 1
ATOM 603 C CA . VAL A 1 79 ? 2.930 7.042 -0.573 1.00 85.81 79 VAL A CA 1
ATOM 604 C C . VAL A 1 79 ? 2.783 8.364 0.180 1.00 85.81 79 VAL A C 1
ATOM 606 O O . VAL A 1 79 ? 3.070 8.412 1.377 1.00 85.81 79 VAL A O 1
ATOM 609 N N . ASP A 1 80 ? 2.280 9.407 -0.477 1.00 81.56 80 ASP A N 1
ATOM 610 C CA . ASP A 1 80 ? 2.118 10.748 0.089 1.00 81.56 80 ASP A CA 1
ATOM 611 C C . ASP A 1 80 ? 0.875 10.851 0.988 1.00 81.56 80 ASP A C 1
ATOM 613 O O . ASP A 1 80 ? 0.768 11.759 1.816 1.00 81.56 80 ASP A O 1
ATOM 617 N N . GLN A 1 81 ? -0.056 9.896 0.876 1.00 74.44 81 GLN A N 1
ATOM 618 C CA . GLN A 1 81 ? -1.268 9.820 1.702 1.00 74.44 81 GLN A CA 1
ATOM 619 C C . GLN A 1 81 ? -1.267 8.657 2.706 1.00 74.44 81 GLN A C 1
ATOM 621 O O . GLN A 1 81 ? -2.309 8.368 3.317 1.00 74.44 81 GLN A O 1
ATOM 626 N N . MET A 1 82 ? -0.120 7.999 2.918 1.00 63.88 82 MET A N 1
ATOM 627 C CA . MET A 1 82 ? 0.022 6.945 3.924 1.00 63.88 82 MET A CA 1
ATOM 628 C C . MET A 1 82 ? -0.290 7.491 5.325 1.00 63.88 82 MET A C 1
ATOM 630 O O . MET A 1 82 ? 0.495 8.220 5.922 1.00 63.88 82 MET A O 1
ATOM 634 N N . GLY A 1 83 ? -1.468 7.134 5.847 1.00 57.50 83 GLY A N 1
ATOM 635 C CA . GLY A 1 83 ? -1.969 7.553 7.163 1.00 57.50 83 GLY A CA 1
ATOM 636 C C . GLY A 1 83 ? -3.326 8.263 7.131 1.00 57.50 83 GLY A C 1
ATOM 637 O O . GLY A 1 83 ? -4.014 8.302 8.148 1.00 57.50 83 GLY A O 1
ATOM 638 N N . LEU A 1 84 ? -3.752 8.769 5.969 1.00 55.97 84 LEU A N 1
ATOM 639 C CA . LEU A 1 84 ? -5.041 9.460 5.801 1.00 55.97 84 LEU A CA 1
ATOM 640 C C . LEU A 1 84 ? -5.959 8.771 4.779 1.00 55.97 84 LEU A C 1
ATOM 642 O O . LEU A 1 84 ? -7.184 8.844 4.902 1.00 55.97 84 LEU A O 1
ATOM 646 N N . GLY A 1 85 ? -5.380 8.076 3.797 1.00 59.19 85 GLY A N 1
ATOM 647 C CA . GLY A 1 85 ? -6.106 7.353 2.755 1.00 59.19 85 GLY A CA 1
ATOM 648 C C . GLY A 1 85 ? -6.382 5.890 3.110 1.00 59.19 85 GLY A C 1
ATOM 649 O O . GLY A 1 85 ? -5.570 5.212 3.738 1.00 59.19 85 GLY A O 1
ATOM 650 N N . ARG A 1 86 ? -7.538 5.372 2.678 1.00 75.12 86 ARG A N 1
ATOM 651 C CA . ARG A 1 86 ? -7.760 3.919 2.602 1.00 75.12 86 ARG A CA 1
ATOM 652 C C . ARG A 1 86 ? -7.057 3.381 1.352 1.00 75.12 86 ARG A C 1
ATOM 654 O O . ARG A 1 86 ? -7.050 4.094 0.351 1.00 75.12 86 ARG A O 1
ATOM 661 N N . PRO A 1 87 ? -6.559 2.133 1.364 1.00 86.69 87 PRO A N 1
ATOM 662 C CA . PRO A 1 87 ? -6.060 1.512 0.148 1.00 86.69 87 PRO A CA 1
ATOM 663 C C . PRO A 1 87 ? -7.121 1.528 -0.960 1.00 86.69 87 PRO A C 1
ATOM 665 O O . PRO A 1 87 ? -8.301 1.263 -0.698 1.00 86.69 87 PRO A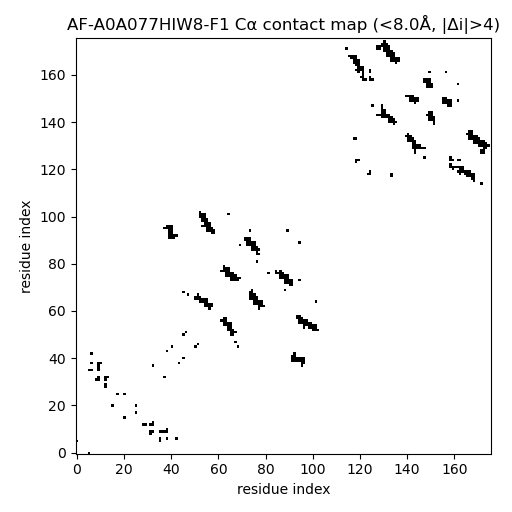 O 1
ATOM 668 N N . VAL A 1 88 ? -6.696 1.807 -2.186 1.00 90.19 88 VAL A N 1
ATOM 669 C CA . VAL A 1 88 ? -7.552 1.885 -3.376 1.00 90.19 88 VAL A CA 1
ATOM 670 C C . VAL A 1 88 ? -7.372 0.617 -4.206 1.00 90.19 88 VAL A C 1
ATOM 672 O O . VAL A 1 88 ? -6.307 0.006 -4.190 1.00 90.19 88 VAL A O 1
ATOM 675 N N . LEU A 1 89 ? -8.427 0.176 -4.894 1.00 93.06 89 LEU A N 1
ATOM 676 C CA . LEU A 1 89 ? -8.339 -0.907 -5.875 1.00 93.06 89 LEU A CA 1
ATOM 677 C C . LEU A 1 89 ? -8.163 -0.309 -7.265 1.00 93.06 89 LEU A C 1
ATOM 679 O O . LEU A 1 89 ? -9.067 0.356 -7.765 1.00 93.06 89 LEU A O 1
ATOM 683 N N . GLU A 1 90 ? -7.037 -0.610 -7.894 1.00 93.44 90 GLU A N 1
ATOM 684 C CA . GLU A 1 90 ? -6.690 -0.120 -9.217 1.00 93.44 90 GLU A CA 1
ATOM 685 C C . GLU A 1 90 ? -6.614 -1.223 -10.262 1.00 93.44 90 GLU A C 1
ATOM 687 O O . GLU A 1 90 ? -6.320 -2.390 -9.986 1.00 93.44 90 GLU A O 1
ATOM 692 N N . SER A 1 91 ? -6.897 -0.831 -11.501 1.00 95.00 91 SER A N 1
ATOM 693 C CA . SER A 1 91 ? -6.777 -1.720 -12.646 1.00 95.00 91 SER A CA 1
ATOM 694 C C . SER A 1 91 ? -5.302 -2.069 -12.862 1.00 95.00 91 SER A C 1
ATOM 696 O O . SER A 1 91 ? -4.469 -1.169 -12.921 1.00 95.00 91 SER A O 1
ATOM 698 N N . PRO A 1 92 ? -4.938 -3.339 -13.105 1.00 94.56 92 PRO A N 1
ATOM 699 C CA . PRO A 1 92 ? -3.550 -3.686 -13.409 1.00 94.56 92 PRO A CA 1
ATOM 700 C C . PRO A 1 92 ? -3.007 -2.964 -14.652 1.00 94.56 92 PRO A C 1
ATOM 702 O O . PRO A 1 92 ? -1.803 -2.791 -14.783 1.00 94.56 92 PRO A O 1
ATOM 705 N N . LYS A 1 93 ? -3.894 -2.510 -15.549 1.00 94.25 93 LYS A N 1
ATOM 706 C CA . LYS A 1 93 ? -3.543 -1.760 -16.766 1.00 94.25 93 LYS A CA 1
ATOM 707 C C . LYS A 1 93 ? -3.085 -0.324 -16.499 1.00 94.25 93 LYS A C 1
ATOM 709 O O . LYS A 1 93 ? -2.582 0.308 -17.416 1.00 94.25 93 LYS A O 1
ATOM 714 N N . THR A 1 94 ? -3.336 0.212 -15.305 1.00 93.81 94 THR A N 1
ATOM 715 C CA . THR A 1 94 ? -2.986 1.593 -14.934 1.00 93.81 94 THR A CA 1
ATOM 716 C C . THR A 1 94 ? -1.818 1.665 -13.960 1.00 93.81 94 THR A C 1
ATOM 718 O O . THR A 1 94 ? -1.359 2.756 -13.658 1.00 93.81 94 THR A O 1
ATOM 721 N N . ILE A 1 95 ? -1.314 0.517 -13.501 1.00 95.12 95 ILE A N 1
ATOM 722 C CA . ILE A 1 95 ? -0.232 0.430 -12.522 1.00 95.12 95 ILE A CA 1
ATOM 723 C C . ILE A 1 95 ? 1.055 0.014 -13.227 1.00 95.12 95 ILE A C 1
ATOM 725 O O . ILE A 1 95 ? 1.144 -1.100 -13.745 1.00 95.12 95 ILE A O 1
ATOM 729 N N . THR A 1 96 ? 2.061 0.886 -13.208 1.00 95.19 96 THR A N 1
ATOM 730 C CA . THR A 1 96 ? 3.390 0.643 -13.792 1.00 95.19 96 THR A CA 1
ATOM 731 C C . THR A 1 96 ? 4.424 0.455 -12.679 1.00 95.19 96 THR A C 1
ATOM 733 O O . THR A 1 96 ? 4.685 1.411 -11.945 1.00 95.19 96 THR A O 1
ATOM 736 N N . PRO A 1 97 ? 5.042 -0.729 -12.514 1.00 94.25 97 PRO A N 1
ATOM 737 C CA . PRO A 1 97 ? 6.105 -0.930 -11.530 1.00 94.25 97 PRO A CA 1
ATOM 738 C C . PRO A 1 97 ? 7.270 0.044 -11.733 1.00 94.25 97 PRO A C 1
ATOM 740 O O . PRO A 1 97 ? 7.744 0.242 -12.849 1.00 94.25 97 PRO A O 1
ATOM 743 N N . ASN A 1 98 ? 7.777 0.626 -10.645 1.00 92.06 98 ASN A N 1
ATOM 744 C CA . ASN A 1 98 ? 8.856 1.622 -10.705 1.00 92.06 98 ASN A CA 1
ATOM 745 C C . ASN A 1 98 ? 10.219 1.083 -10.223 1.00 92.06 98 ASN A C 1
ATOM 747 O O . ASN A 1 98 ? 11.215 1.806 -10.211 1.00 92.06 98 ASN A O 1
ATOM 751 N N . GLY A 1 99 ? 10.265 -0.189 -9.814 1.00 89.19 99 GLY A N 1
ATOM 752 C CA . GLY A 1 99 ? 11.471 -0.874 -9.345 1.00 89.19 99 GLY A CA 1
ATOM 753 C C . GLY A 1 99 ? 11.887 -0.562 -7.902 1.00 89.19 99 GLY A C 1
ATOM 754 O O . GLY A 1 99 ? 12.842 -1.168 -7.413 1.00 89.19 99 GLY A O 1
ATOM 755 N N . LYS A 1 100 ? 11.193 0.338 -7.195 1.00 92.94 100 LYS A N 1
ATOM 756 C CA . LYS A 1 100 ? 11.418 0.583 -5.763 1.00 92.94 100 LYS A CA 1
ATOM 757 C C . LYS A 1 100 ? 10.807 -0.538 -4.922 1.00 92.94 100 LYS A C 1
ATOM 759 O O . LYS A 1 100 ? 9.851 -1.199 -5.329 1.00 92.94 100 LYS A O 1
ATOM 764 N N . ARG A 1 101 ? 11.350 -0.738 -3.720 1.00 93.69 101 ARG A N 1
ATOM 765 C CA . ARG A 1 101 ? 10.797 -1.651 -2.712 1.00 93.69 101 ARG A CA 1
ATOM 766 C C . ARG A 1 101 ? 10.653 -0.937 -1.382 1.00 93.69 101 ARG A C 1
ATOM 768 O O . ARG A 1 101 ? 11.526 -0.162 -1.000 1.00 93.69 101 ARG A O 1
ATOM 775 N N . TYR A 1 102 ? 9.565 -1.246 -0.698 1.00 89.88 102 TYR A N 1
ATOM 776 C CA . TYR A 1 102 ? 9.232 -0.738 0.617 1.00 89.88 102 TYR A CA 1
ATOM 777 C C . TYR A 1 102 ? 9.392 -1.846 1.647 1.00 89.88 102 TYR A C 1
ATOM 779 O O . TYR A 1 102 ? 9.146 -3.022 1.373 1.00 89.88 102 TYR A O 1
ATOM 787 N N . GLU A 1 103 ? 9.799 -1.453 2.844 1.00 88.81 103 GLU A N 1
ATOM 788 C CA . GLU A 1 103 ? 9.828 -2.320 4.011 1.00 88.81 103 GLU A CA 1
ATOM 789 C C . GLU A 1 103 ? 8.745 -1.879 4.992 1.00 88.81 103 GLU A C 1
ATOM 791 O O . GLU A 1 103 ? 8.546 -0.687 5.231 1.00 88.81 103 GLU A O 1
ATOM 796 N N . LEU A 1 104 ? 8.034 -2.848 5.566 1.00 83.56 104 LEU A N 1
ATOM 797 C CA . LEU A 1 104 ? 7.184 -2.572 6.713 1.00 83.56 104 LEU A CA 1
ATOM 798 C C . LEU A 1 104 ? 8.078 -2.472 7.938 1.00 83.56 104 LEU A C 1
ATOM 800 O O . LEU A 1 104 ? 8.671 -3.459 8.373 1.00 83.56 104 LEU A O 1
ATOM 804 N N . ARG A 1 105 ? 8.152 -1.269 8.495 1.00 80.19 105 ARG A N 1
ATOM 805 C CA . ARG A 1 105 ? 8.813 -1.017 9.764 1.00 80.19 105 ARG A CA 1
ATOM 806 C C . ARG A 1 105 ? 7.770 -0.620 10.791 1.00 80.19 105 ARG A C 1
ATOM 808 O O . ARG A 1 105 ? 7.036 0.344 10.599 1.00 80.19 105 ARG A O 1
ATOM 815 N N . GLU A 1 106 ? 7.747 -1.345 11.897 1.00 72.31 106 GLU A N 1
ATOM 816 C CA . GLU A 1 106 ? 7.049 -0.897 13.093 1.00 72.31 106 GLU A CA 1
ATOM 817 C C . GLU A 1 106 ? 7.767 0.347 13.637 1.00 72.31 106 GLU A C 1
ATOM 819 O O . GLU A 1 106 ? 8.967 0.321 13.932 1.00 72.31 106 GLU A O 1
ATOM 824 N N . VAL A 1 107 ? 7.053 1.471 13.695 1.00 67.81 107 VAL A N 1
ATOM 825 C CA . VAL A 1 107 ? 7.569 2.728 14.240 1.00 67.81 107 VAL A CA 1
ATOM 826 C C . VAL A 1 107 ? 6.897 2.957 15.585 1.00 67.81 107 VAL A C 1
ATOM 828 O O . VAL A 1 107 ? 5.713 3.270 15.653 1.00 67.81 107 VAL A O 1
ATOM 831 N N . GLY A 1 108 ? 7.697 2.792 16.638 1.00 54.12 108 GLY A N 1
ATOM 832 C CA . GLY A 1 108 ? 7.254 2.750 18.026 1.00 54.12 108 GLY A CA 1
ATOM 833 C C . GLY A 1 108 ? 7.231 1.310 18.526 1.00 54.12 108 GLY A C 1
ATOM 834 O O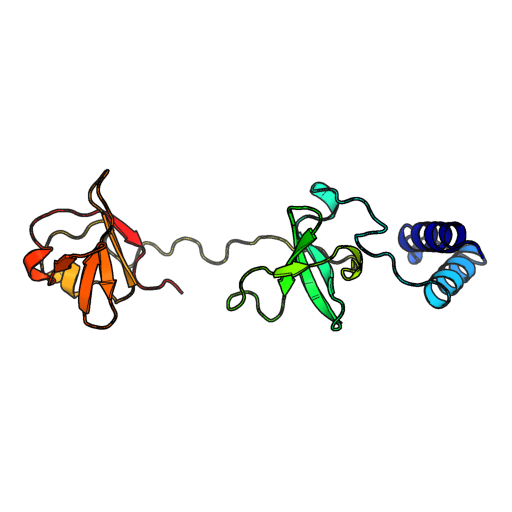 . GLY A 1 108 ? 6.404 0.521 18.096 1.00 54.12 108 GLY A O 1
ATOM 835 N N . ALA A 1 109 ? 8.120 0.974 19.464 1.00 53.50 109 ALA A N 1
ATOM 836 C CA . ALA A 1 109 ? 7.767 -0.058 20.436 1.00 53.50 109 ALA A CA 1
ATOM 837 C C . ALA A 1 109 ? 6.459 0.386 21.120 1.00 53.50 109 ALA A C 1
ATOM 839 O O . ALA A 1 109 ? 6.210 1.599 21.153 1.00 53.50 109 ALA A O 1
ATOM 840 N N . PRO A 1 110 ? 5.640 -0.510 21.702 1.00 53.03 110 PRO A N 1
ATOM 841 C CA . PRO A 1 110 ? 4.694 -0.038 22.695 1.00 53.03 110 PRO A CA 1
ATOM 842 C C . PRO A 1 110 ? 5.526 0.724 23.733 1.00 53.03 110 PRO A C 1
ATOM 844 O O . PRO A 1 110 ? 6.325 0.125 24.453 1.00 53.03 110 PRO A O 1
ATOM 847 N N . GLU A 1 111 ? 5.412 2.059 23.747 1.00 51.81 111 GLU A N 1
ATOM 848 C CA . GLU A 1 111 ? 5.711 2.826 24.950 1.00 51.81 111 GLU A CA 1
ATOM 849 C C . GLU A 1 111 ? 5.011 2.045 26.061 1.00 51.81 111 GLU A C 1
ATOM 851 O O . GLU A 1 111 ? 3.848 1.665 25.869 1.00 51.81 111 GLU A O 1
ATOM 856 N N . GLU A 1 112 ? 5.723 1.726 27.153 1.00 51.84 112 GLU A N 1
ATOM 857 C CA . GLU A 1 112 ? 5.083 1.219 28.371 1.00 51.84 112 GLU A CA 1
ATOM 858 C C . GLU A 1 112 ? 3.740 1.923 28.489 1.00 51.84 112 GLU A C 1
ATOM 860 O O . GLU A 1 112 ? 3.735 3.160 28.398 1.00 51.84 112 GLU A O 1
ATOM 865 N N . PRO A 1 113 ? 2.616 1.186 28.537 1.00 51.34 113 PRO A N 1
ATOM 866 C CA . PRO A 1 113 ? 1.333 1.815 28.344 1.00 51.34 113 PRO A CA 1
ATOM 867 C C . PRO A 1 113 ? 1.242 2.935 29.373 1.00 51.34 113 PRO A C 1
ATOM 869 O O . PRO A 1 113 ? 1.177 2.699 30.576 1.00 51.34 113 PRO A O 1
ATOM 872 N N . THR A 1 114 ? 1.228 4.187 28.904 1.00 65.44 114 THR A N 1
ATOM 873 C CA . THR A 1 114 ? 0.964 5.370 29.742 1.00 65.44 114 THR A CA 1
ATOM 874 C C . THR A 1 114 ? -0.488 5.373 30.230 1.00 65.44 114 THR A C 1
ATOM 876 O O . THR A 1 114 ? -1.019 6.381 30.695 1.00 65.44 114 THR A O 1
ATOM 879 N N . HIS A 1 115 ? -1.151 4.228 30.097 1.00 74.62 115 HIS A N 1
ATOM 880 C CA . HIS A 1 115 ? -2.533 3.970 30.349 1.00 74.62 115 HIS A CA 1
ATOM 881 C C . HIS A 1 115 ? -2.688 2.677 31.153 1.00 74.62 115 HIS A C 1
ATOM 883 O O . HIS A 1 115 ? -1.912 1.737 30.988 1.00 74.62 115 HIS A O 1
ATOM 889 N N . PRO A 1 116 ? -3.722 2.589 31.994 1.00 86.00 116 PRO A N 1
ATOM 890 C CA . PRO A 1 116 ? -4.059 1.350 32.679 1.00 86.00 116 PRO A CA 1
ATOM 891 C C . PRO A 1 116 ? -4.357 0.215 31.688 1.00 86.00 116 PRO A C 1
ATOM 893 O O . PRO A 1 116 ? -4.902 0.454 30.607 1.00 86.00 116 PRO A O 1
ATOM 896 N N . GLU A 1 117 ? -4.057 -1.028 32.067 1.00 90.00 117 GLU A N 1
ATOM 897 C CA . GLU A 1 117 ? -4.500 -2.223 31.328 1.00 90.00 117 GLU A CA 1
ATOM 898 C C . GLU A 1 117 ? -5.998 -2.493 31.524 1.00 90.00 117 GLU A C 1
ATOM 900 O O . GLU A 1 117 ? -6.661 -3.054 30.649 1.00 90.00 117 GLU A O 1
ATOM 905 N N . THR A 1 118 ? -6.549 -2.059 32.658 1.00 92.75 118 THR A N 1
ATOM 906 C CA . THR A 1 118 ? -7.951 -2.245 33.038 1.00 92.75 118 THR A CA 1
ATOM 907 C C . THR A 1 118 ? -8.530 -0.977 33.653 1.00 92.75 118 THR A C 1
ATOM 909 O O . THR A 1 118 ? -7.828 -0.261 34.364 1.00 92.75 118 THR A O 1
ATOM 912 N N . LEU A 1 119 ? -9.824 -0.727 33.440 1.00 93.44 119 LEU A N 1
ATOM 913 C CA . LEU A 1 119 ? -10.577 0.335 34.120 1.00 93.44 119 LEU A CA 1
ATOM 914 C C . LEU A 1 119 ? -11.630 -0.283 35.042 1.00 93.44 119 LEU A C 1
ATOM 916 O O . LEU A 1 119 ? -12.366 -1.181 34.623 1.00 93.44 119 LEU A O 1
ATOM 920 N N . VAL A 1 120 ? -11.721 0.208 36.281 1.00 93.44 120 VAL A N 1
ATOM 921 C CA . VAL A 1 120 ? -12.658 -0.316 37.292 1.00 93.44 120 VAL A CA 1
ATOM 922 C C . VAL A 1 120 ? -13.433 0.810 37.969 1.00 93.44 120 VAL A C 1
ATOM 924 O O . VAL A 1 120 ? -14.643 0.701 38.174 1.00 93.44 120 VAL A O 1
ATOM 927 N N . THR A 1 121 ? -12.754 1.896 38.323 1.00 94.88 121 THR A N 1
ATOM 928 C CA . THR A 1 121 ? -13.321 3.009 39.086 1.00 94.88 121 THR A CA 1
ATOM 929 C C . THR A 1 121 ? -13.908 4.083 38.176 1.00 94.88 121 THR A C 1
ATOM 931 O O . THR A 1 121 ? -13.503 4.230 37.025 1.00 94.88 121 THR A O 1
ATOM 934 N N . GLU A 1 122 ? -14.837 4.888 38.700 1.00 94.94 122 GLU A N 1
ATOM 935 C CA . GLU A 1 122 ? -15.368 6.057 37.979 1.00 94.94 122 GLU A CA 1
ATOM 936 C C . GLU A 1 122 ? -14.241 6.991 37.518 1.00 94.94 122 GLU A C 1
ATOM 938 O O . GLU A 1 122 ? -14.288 7.502 36.401 1.00 94.94 122 GLU A O 1
ATOM 943 N N . GLN A 1 123 ? -13.192 7.149 38.332 1.00 91.00 123 GLN A N 1
ATOM 944 C CA . GLN A 1 123 ? -12.041 7.977 37.989 1.00 91.00 123 GLN A CA 1
ATOM 945 C C . GLN A 1 123 ? -11.227 7.389 36.826 1.00 91.00 123 GLN A C 1
ATOM 947 O O . GLN A 1 123 ? -10.778 8.148 35.971 1.00 91.00 123 GLN A O 1
ATOM 952 N N . ASP A 1 124 ? -11.078 6.063 36.742 1.00 92.50 124 ASP A N 1
ATOM 953 C CA . ASP A 1 124 ? -10.401 5.399 35.617 1.00 92.50 124 ASP A CA 1
ATOM 954 C C . ASP A 1 124 ? -11.140 5.680 34.305 1.00 92.50 124 ASP A C 1
ATOM 956 O O . ASP A 1 124 ? -10.542 6.090 33.306 1.00 92.50 124 ASP A O 1
ATOM 960 N N . TYR A 1 125 ? -12.467 5.515 34.325 1.00 93.75 125 TYR A N 1
ATOM 961 C CA . TYR A 1 125 ? -13.324 5.800 33.178 1.00 93.75 125 TYR A CA 1
ATOM 962 C C . TYR A 1 125 ? -13.310 7.290 32.8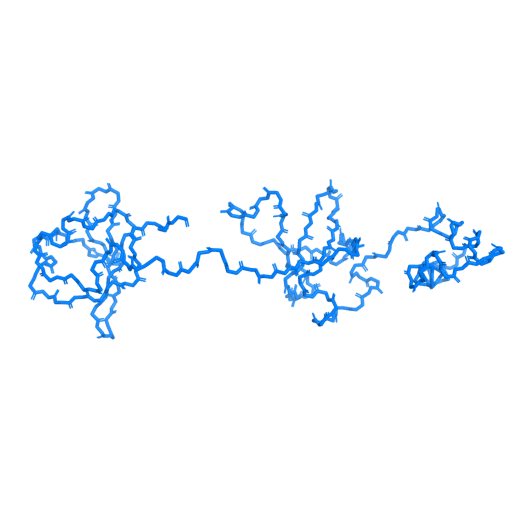19 1.00 93.75 125 TYR A C 1
ATOM 964 O O . TYR A 1 125 ? -13.201 7.615 31.635 1.00 93.75 125 TYR A O 1
ATOM 972 N N . ALA A 1 126 ? -13.331 8.195 33.803 1.00 92.31 126 ALA A N 1
ATOM 973 C CA . ALA A 1 126 ? -13.267 9.642 33.597 1.00 92.31 126 ALA A CA 1
ATOM 974 C C . ALA A 1 126 ? -11.928 10.091 32.989 1.00 92.31 126 ALA A C 1
ATOM 976 O O . ALA A 1 126 ? -11.923 10.884 32.044 1.00 92.31 126 ALA A O 1
ATOM 977 N N . ASN A 1 127 ? -10.813 9.531 33.465 1.00 91.44 127 ASN A N 1
ATOM 978 C CA . ASN A 1 127 ? -9.461 9.834 32.990 1.00 91.44 127 ASN A CA 1
ATOM 979 C C . ASN A 1 127 ? -9.186 9.302 31.579 1.00 91.44 127 ASN A C 1
ATOM 981 O O . ASN A 1 127 ? -8.304 9.819 30.892 1.00 91.44 127 ASN A O 1
ATOM 985 N N . ALA A 1 128 ? -9.929 8.288 31.128 1.00 92.00 128 ALA A N 1
ATOM 986 C CA . ALA A 1 128 ? -9.775 7.766 29.781 1.00 92.00 128 ALA A CA 1
ATOM 987 C C . ALA A 1 128 ? -10.061 8.853 28.724 1.00 92.00 128 ALA A C 1
ATOM 989 O O . ALA A 1 128 ? -11.121 9.493 28.770 1.00 92.00 128 ALA A O 1
ATOM 990 N N . PRO A 1 129 ? -9.171 9.062 27.736 1.00 93.00 129 PRO A N 1
ATOM 991 C CA . PRO A 1 129 ? -9.406 10.010 26.655 1.00 93.00 129 PRO A CA 1
ATOM 992 C C . PRO A 1 129 ? -10.515 9.523 25.712 1.00 93.00 129 PRO A C 1
ATOM 994 O O . PRO A 1 129 ? -10.822 8.328 25.622 1.00 93.00 129 PRO A O 1
ATOM 997 N N . ALA A 1 130 ? -11.114 10.449 24.961 1.00 91.31 130 ALA A N 1
ATOM 998 C CA . ALA A 1 130 ? -12.041 10.097 23.887 1.00 91.31 130 ALA A CA 1
ATOM 999 C C . ALA A 1 130 ? -11.362 9.173 22.861 1.00 91.31 130 ALA A C 1
ATOM 1001 O O . ALA A 1 130 ? -10.186 9.335 22.545 1.00 91.31 130 ALA A O 1
ATOM 1002 N N . GLY A 1 131 ? -12.111 8.200 22.347 1.00 90.75 131 GLY A N 1
ATOM 1003 C CA . GLY A 1 131 ? -11.600 7.153 21.464 1.00 90.75 131 GLY A CA 1
ATOM 1004 C C . GLY A 1 131 ? -11.208 5.864 22.190 1.00 90.75 131 GLY A C 1
ATOM 1005 O O . GLY A 1 131 ? -11.139 4.829 21.526 1.00 90.75 131 GLY A O 1
ATOM 1006 N N . THR A 1 132 ? -11.042 5.893 23.520 1.00 94.44 132 THR A N 1
ATOM 1007 C CA . THR A 1 132 ? -10.712 4.704 24.327 1.00 94.44 132 THR A CA 1
ATOM 1008 C C . THR A 1 132 ? -11.754 3.607 24.146 1.00 94.44 132 THR A C 1
ATOM 1010 O O . THR A 1 132 ? -12.955 3.887 24.168 1.00 94.44 132 THR A O 1
ATOM 1013 N N . VAL A 1 133 ? -11.292 2.368 23.971 1.00 94.44 133 VAL A N 1
ATOM 1014 C CA . VAL A 1 133 ? -12.121 1.170 23.819 1.00 94.44 133 VAL A CA 1
ATOM 1015 C C . VAL A 1 133 ? -11.809 0.199 24.948 1.00 94.44 133 VAL A C 1
ATOM 1017 O O . VAL A 1 133 ? -10.648 -0.148 25.155 1.00 94.44 133 VAL A O 1
ATOM 1020 N N . VAL A 1 134 ? -12.843 -0.265 25.646 1.00 94.31 134 VAL A N 1
ATOM 1021 C CA . VAL A 1 134 ? -12.727 -1.250 26.728 1.00 94.31 134 VAL A CA 1
ATOM 1022 C C . VAL A 1 134 ? -13.726 -2.384 26.551 1.00 94.31 134 VAL A C 1
ATOM 1024 O O . VAL A 1 134 ? -14.816 -2.169 26.022 1.00 94.31 134 VAL A O 1
ATOM 1027 N N . ALA A 1 135 ? -13.402 -3.583 27.016 1.00 93.25 135 ALA A N 1
ATOM 1028 C CA . ALA A 1 135 ? -14.332 -4.708 27.016 1.00 93.25 135 ALA A CA 1
ATOM 1029 C C . ALA A 1 135 ? -14.148 -5.590 28.251 1.00 93.25 135 ALA A C 1
ATOM 1031 O O . ALA A 1 135 ? -13.053 -5.714 28.790 1.00 93.25 135 ALA A O 1
ATOM 1032 N N . GLU A 1 136 ? -15.232 -6.227 28.678 1.00 88.50 136 GLU A N 1
ATOM 1033 C CA . GLU A 1 136 ? -15.142 -7.387 29.568 1.00 88.50 136 GLU A CA 1
ATOM 1034 C C . GLU A 1 136 ? -14.769 -8.604 28.711 1.00 88.50 136 GLU A C 1
ATOM 1036 O O . GLU A 1 136 ? -15.129 -8.660 27.528 1.00 88.50 136 GLU A O 1
ATOM 1041 N N . SER A 1 137 ? -14.075 -9.586 29.290 1.00 76.62 137 SER A N 1
ATOM 1042 C CA . SER A 1 137 ? -13.704 -10.802 28.559 1.00 76.62 137 SER A CA 1
ATOM 1043 C C . SER A 1 137 ? -14.949 -11.468 27.955 1.00 76.62 137 SER A C 1
ATOM 1045 O O . SER A 1 137 ? -15.903 -11.772 28.668 1.00 76.62 137 SER A O 1
ATOM 1047 N N . HIS A 1 138 ? -14.947 -11.666 26.633 1.00 75.00 138 HIS A N 1
ATOM 1048 C CA . HIS A 1 138 ? -16.056 -12.218 25.834 1.00 75.00 138 HIS A CA 1
ATOM 1049 C C . HIS A 1 138 ? -17.332 -11.358 25.706 1.00 75.00 138 HIS A C 1
ATOM 1051 O O . HIS A 1 138 ? -18.336 -11.843 25.179 1.00 75.00 138 HIS A O 1
ATOM 1057 N N . TYR A 1 139 ? -17.315 -10.082 26.102 1.00 82.00 139 TYR A N 1
ATOM 1058 C CA . TYR A 1 139 ? -18.441 -9.163 25.899 1.00 82.00 139 TYR A CA 1
ATOM 1059 C C . TYR A 1 139 ? -18.153 -8.095 24.840 1.00 82.00 139 TYR A C 1
ATOM 1061 O O . TYR A 1 139 ? -17.022 -7.826 24.447 1.00 82.00 139 TYR A O 1
ATOM 1069 N N . PHE A 1 140 ? -19.225 -7.452 24.372 1.00 83.56 140 PHE A N 1
ATOM 1070 C CA . PHE A 1 140 ? -19.134 -6.313 23.461 1.00 83.56 140 PHE A CA 1
ATOM 1071 C C . PHE A 1 140 ? -18.338 -5.152 24.066 1.00 83.56 140 PHE A C 1
ATOM 1073 O O . PHE A 1 140 ? -18.588 -4.751 25.205 1.00 83.56 140 PHE A O 1
ATOM 1080 N N . ALA A 1 141 ? -17.486 -4.552 23.239 1.00 92.25 141 ALA A N 1
ATOM 1081 C CA . ALA A 1 141 ? -16.691 -3.397 23.610 1.00 92.25 141 ALA A CA 1
ATOM 1082 C C . ALA A 1 141 ? -17.524 -2.113 23.768 1.00 92.25 141 ALA A C 1
ATOM 1084 O O . ALA A 1 141 ? -18.520 -1.880 23.073 1.00 92.25 141 ALA A O 1
ATOM 1085 N N . TRP A 1 142 ? -17.056 -1.262 24.671 1.00 94.31 142 TRP A N 1
ATOM 1086 C CA . TRP A 1 142 ? -17.505 0.100 24.902 1.00 94.31 142 TRP A CA 1
ATOM 1087 C C . TRP A 1 142 ? -16.470 1.072 24.361 1.00 94.31 142 TRP A C 1
ATOM 1089 O O . TRP A 1 142 ? -15.276 0.858 24.536 1.00 94.31 142 TRP A O 1
ATOM 1099 N N . GLN A 1 143 ? -16.923 2.166 23.760 1.00 95.38 143 GLN A N 1
ATOM 1100 C CA . GLN A 1 143 ? -16.053 3.233 23.278 1.00 95.38 143 GLN A CA 1
ATOM 1101 C C . GLN A 1 143 ? -16.429 4.568 23.916 1.00 95.38 143 GLN A C 1
ATOM 1103 O O . GLN A 1 143 ? -17.599 4.962 23.874 1.00 95.38 143 GLN A O 1
ATOM 1108 N N . LYS A 1 144 ? -15.446 5.305 24.437 1.00 94.94 144 LYS A N 1
ATOM 1109 C CA . LYS A 1 144 ? -15.651 6.676 24.910 1.00 94.94 144 LYS A CA 1
ATOM 1110 C C . LYS A 1 144 ? -15.740 7.630 23.723 1.00 94.94 144 LYS A C 1
ATOM 1112 O O . LYS A 1 144 ? -14.832 7.699 22.894 1.00 94.94 144 LYS A O 1
ATOM 1117 N N . ASN A 1 145 ? -16.845 8.354 23.606 1.00 89.81 145 ASN A N 1
ATOM 1118 C CA . ASN A 1 145 ? -17.035 9.343 22.548 1.00 89.81 145 ASN A CA 1
ATOM 1119 C C . ASN A 1 145 ? -16.403 10.700 22.916 1.00 89.81 145 ASN A C 1
ATOM 1121 O O . ASN A 1 145 ? -15.983 10.929 24.047 1.00 89.81 145 ASN A O 1
ATOM 1125 N N . GLN A 1 146 ? -16.385 11.628 21.958 1.00 88.56 146 GLN A N 1
ATOM 1126 C CA . GLN A 1 146 ? -15.861 12.991 22.145 1.00 88.56 146 GLN A CA 1
ATOM 1127 C C . GLN A 1 146 ? -16.610 13.834 23.193 1.00 88.56 146 GLN A C 1
ATOM 1129 O O . GLN A 1 146 ? -16.098 14.849 23.643 1.00 88.56 146 GLN A O 1
ATOM 1134 N N . PHE A 1 147 ? -17.815 13.417 23.588 1.00 86.94 147 PHE A N 1
ATOM 1135 C CA . PHE A 1 147 ? -18.639 14.087 24.597 1.00 86.94 147 PHE A CA 1
ATOM 1136 C C . PHE A 1 147 ? -18.508 13.434 25.983 1.00 86.94 147 PHE A C 1
ATOM 1138 O O . PHE A 1 147 ? -19.360 13.651 26.841 1.00 86.94 147 PHE A O 1
ATOM 1145 N N . GLY A 1 148 ? -17.499 12.579 26.181 1.00 85.56 148 GLY A N 1
ATOM 1146 C CA . GLY A 1 148 ? -17.207 11.929 27.459 1.00 85.56 148 GLY A CA 1
ATOM 1147 C C . GLY A 1 148 ? -18.115 10.752 27.822 1.00 85.56 148 GLY A C 1
ATOM 1148 O O . GLY A 1 148 ? -18.004 10.231 28.920 1.00 85.56 148 GLY A O 1
ATOM 1149 N N . ALA A 1 149 ? -19.000 10.300 26.929 1.00 91.94 149 ALA A N 1
ATOM 1150 C CA . ALA A 1 149 ? -19.896 9.181 27.214 1.00 91.94 149 ALA A CA 1
ATOM 1151 C C . ALA A 1 149 ? -19.441 7.873 26.565 1.00 91.94 149 ALA A C 1
ATOM 1153 O O . ALA A 1 149 ? -18.979 7.856 25.420 1.00 91.94 149 ALA A O 1
ATOM 1154 N N . TRP A 1 150 ? -19.678 6.766 27.260 1.00 94.31 150 TRP A N 1
ATOM 1155 C CA . TRP A 1 150 ? -19.368 5.421 26.801 1.00 94.31 150 TRP A CA 1
ATOM 1156 C C . TRP A 1 150 ? -20.512 4.864 25.975 1.00 94.31 150 TRP A C 1
ATOM 1158 O O . TRP A 1 150 ? -21.670 4.884 26.388 1.00 94.31 150 TRP A O 1
ATOM 1168 N N . ARG A 1 151 ? -20.204 4.384 24.773 1.00 93.12 151 ARG A N 1
ATOM 1169 C CA . ARG A 1 151 ? -21.196 3.853 23.841 1.00 93.12 151 ARG A CA 1
ATOM 1170 C C . ARG A 1 151 ? -20.893 2.417 23.472 1.00 93.12 151 ARG A C 1
ATOM 1172 O O . ARG A 1 151 ? -19.756 2.063 23.182 1.00 93.12 151 ARG A O 1
ATOM 1179 N N . LYS A 1 152 ? -21.962 1.638 23.391 1.00 87.56 152 LYS A N 1
ATOM 1180 C CA . LYS A 1 152 ? -21.994 0.293 22.825 1.00 87.56 152 LYS A CA 1
ATOM 1181 C C . LYS A 1 152 ? -23.298 0.160 22.058 1.00 87.56 152 LYS A C 1
ATOM 1183 O O . LYS A 1 152 ? -24.356 0.269 22.660 1.00 87.56 152 LYS A O 1
ATOM 1188 N N . VAL A 1 153 ? -23.238 -0.084 20.750 1.00 79.38 153 VAL A N 1
ATOM 1189 C CA . VAL A 1 153 ? -24.395 -0.299 19.852 1.00 79.38 153 VAL A CA 1
ATOM 1190 C C . VAL A 1 153 ? -25.562 0.692 20.079 1.00 79.38 153 VAL A C 1
ATOM 1192 O O . VAL A 1 153 ? -25.581 1.757 19.466 1.00 79.38 153 VAL A O 1
ATOM 1195 N N . LYS A 1 154 ? -26.533 0.366 20.950 1.00 82.19 154 LYS A N 1
ATOM 1196 C CA . LYS A 1 154 ? -27.720 1.186 21.280 1.00 82.19 154 LYS A CA 1
ATOM 1197 C C . LYS A 1 154 ? -27.727 1.756 22.706 1.00 82.19 154 LYS A C 1
ATOM 1199 O O . LYS A 1 154 ? -28.667 2.454 23.068 1.00 82.19 154 LYS A O 1
ATOM 1204 N N . THR A 1 155 ? -26.693 1.496 23.496 1.00 88.75 155 THR A N 1
ATOM 1205 C CA . THR A 1 155 ? -26.580 1.927 24.890 1.00 88.75 155 THR A CA 1
ATOM 1206 C C . THR A 1 155 ? -25.544 3.033 25.023 1.00 88.75 155 THR A C 1
ATOM 1208 O O . THR A 1 155 ? -24.512 3.043 24.341 1.00 88.75 155 THR A O 1
ATOM 1211 N N . ARG A 1 156 ? -25.836 3.977 25.914 1.00 91.94 156 ARG A N 1
ATOM 1212 C CA . ARG A 1 156 ? -24.932 5.042 26.327 1.00 91.94 156 ARG A CA 1
ATOM 1213 C C . ARG A 1 156 ? -24.882 5.050 27.847 1.00 91.94 156 ARG A C 1
ATOM 1215 O O . ARG A 1 156 ? -25.945 5.083 28.453 1.00 91.94 156 ARG A O 1
ATOM 1222 N N . LEU A 1 157 ? -23.680 5.039 28.405 1.00 93.25 157 LEU A N 1
ATOM 1223 C CA . LEU A 1 157 ? -23.424 5.118 29.838 1.00 93.25 157 LEU A CA 1
ATOM 1224 C C . LEU A 1 157 ? -22.470 6.278 30.146 1.00 93.25 157 LEU A C 1
ATOM 1226 O O . LEU A 1 157 ? -21.677 6.711 29.302 1.00 93.25 157 LEU A O 1
ATOM 1230 N N . THR A 1 158 ? -22.589 6.795 31.356 1.00 94.38 158 THR A N 1
ATOM 1231 C CA . THR A 1 158 ? -21.667 7.735 31.997 1.00 94.38 158 THR A CA 1
ATOM 1232 C C . THR A 1 158 ? -20.484 6.993 32.623 1.00 94.38 158 THR A C 1
ATOM 1234 O O . THR A 1 158 ? -20.533 5.775 32.790 1.00 94.38 158 THR A O 1
ATOM 1237 N N . ASP A 1 159 ? -19.422 7.712 32.996 1.00 94.12 159 ASP A N 1
ATOM 1238 C CA . ASP A 1 159 ? -18.263 7.122 33.688 1.00 94.12 159 ASP A CA 1
ATOM 1239 C C . ASP A 1 159 ? -18.677 6.403 34.987 1.00 94.12 159 ASP A C 1
ATOM 1241 O O . ASP A 1 159 ? -18.225 5.292 35.264 1.00 94.12 159 ASP A O 1
ATOM 1245 N N . ARG A 1 160 ? -19.624 6.986 35.733 1.00 95.00 160 ARG A N 1
ATOM 1246 C CA . ARG A 1 160 ? -20.190 6.400 36.954 1.00 95.00 160 ARG A CA 1
ATOM 1247 C C . ARG A 1 160 ? -20.941 5.094 36.708 1.00 95.00 160 ARG A C 1
ATOM 1249 O O . ARG A 1 160 ? -20.867 4.184 37.523 1.00 95.00 160 ARG A O 1
ATOM 1256 N N . GLU A 1 161 ? -21.685 5.003 35.610 1.00 94.06 161 GLU A N 1
ATOM 1257 C CA . GLU A 1 161 ? -22.429 3.788 35.251 1.00 94.06 161 GLU A CA 1
ATOM 1258 C C . GLU A 1 161 ? -21.519 2.693 34.681 1.00 94.06 161 GLU A C 1
ATOM 1260 O O . GLU A 1 161 ? -21.863 1.515 34.737 1.00 94.06 161 GLU A O 1
ATOM 1265 N N . MET A 1 162 ? -20.364 3.072 34.130 1.00 93.31 162 MET A N 1
ATOM 1266 C CA . MET A 1 162 ? -19.324 2.128 33.722 1.00 93.31 162 MET A CA 1
ATOM 1267 C C . MET A 1 162 ? -18.553 1.567 34.922 1.00 93.31 162 MET A C 1
ATOM 1269 O O . MET A 1 162 ? -18.091 0.424 34.866 1.00 93.31 162 MET A O 1
ATOM 1273 N N . ALA A 1 163 ? -18.417 2.349 35.995 1.00 93.44 163 ALA A N 1
ATOM 1274 C CA . ALA A 1 163 ? -17.690 1.970 37.200 1.00 93.44 163 ALA A CA 1
ATOM 1275 C C . ALA A 1 163 ? -18.250 0.706 37.878 1.00 93.44 163 ALA A C 1
ATOM 1277 O O . ALA A 1 163 ? -19.438 0.398 37.809 1.00 93.44 163 ALA A O 1
ATOM 1278 N N . GLY A 1 164 ? -17.376 -0.020 38.577 1.00 89.38 164 GLY A N 1
ATOM 1279 C CA . GLY A 1 164 ? -17.726 -1.221 39.341 1.00 89.38 164 GLY A CA 1
ATOM 1280 C C . GLY A 1 164 ? -17.673 -2.525 38.543 1.00 89.38 164 GLY A C 1
ATOM 1281 O O . GLY A 1 164 ? -17.887 -3.593 39.107 1.00 89.38 164 GLY A O 1
ATOM 1282 N N . THR A 1 165 ? -17.356 -2.469 37.251 1.00 88.75 165 THR A N 1
ATOM 1283 C CA . THR A 1 165 ? -17.013 -3.651 36.453 1.00 88.75 165 THR A CA 1
ATOM 1284 C C . THR A 1 165 ? -15.645 -3.442 35.828 1.00 88.75 165 THR A C 1
ATOM 1286 O O . THR A 1 165 ? -15.428 -2.444 35.137 1.00 88.75 165 THR A O 1
ATOM 1289 N N . GLU A 1 166 ? -14.733 -4.377 36.078 1.00 92.81 166 GLU A N 1
ATOM 1290 C CA . GLU A 1 166 ? -13.403 -4.372 35.480 1.00 92.81 166 GLU A CA 1
ATOM 1291 C C . GLU A 1 166 ? -13.493 -4.665 33.983 1.00 92.81 166 GLU A C 1
ATOM 1293 O O . GLU A 1 166 ? -14.125 -5.635 33.558 1.00 92.81 166 GLU A O 1
ATOM 1298 N N . ARG A 1 167 ? -12.879 -3.801 33.175 1.00 94.06 167 ARG A N 1
ATOM 1299 C CA . ARG A 1 167 ? -12.829 -3.950 31.719 1.00 94.06 167 ARG A CA 1
ATOM 1300 C C . ARG A 1 167 ? -11.414 -3.753 31.223 1.00 94.06 167 ARG A C 1
ATOM 1302 O O . ARG A 1 167 ? -10.772 -2.772 31.588 1.00 94.06 167 ARG A O 1
ATOM 1309 N N . GLN A 1 168 ? -10.968 -4.649 30.353 1.00 93.88 168 GLN A N 1
ATOM 1310 C CA . GLN A 1 168 ? -9.675 -4.565 29.696 1.00 93.88 168 GLN A CA 1
ATOM 1311 C C . GLN A 1 168 ? -9.679 -3.422 28.682 1.00 93.88 168 GLN A C 1
ATOM 1313 O O . GLN A 1 168 ? -10.618 -3.286 27.890 1.00 93.88 168 GLN A O 1
ATOM 1318 N N . VAL A 1 169 ? -8.622 -2.617 28.687 1.00 93.00 169 VAL A N 1
ATOM 1319 C CA . VAL A 1 169 ? -8.370 -1.586 27.684 1.00 93.00 169 VAL A CA 1
ATOM 1320 C C . VAL A 1 169 ? -7.893 -2.263 26.404 1.00 93.00 169 VAL A C 1
ATOM 1322 O O . VAL A 1 169 ? -6.814 -2.839 26.347 1.00 93.00 169 VAL A O 1
ATOM 1325 N N . LEU A 1 170 ? -8.719 -2.189 25.361 1.0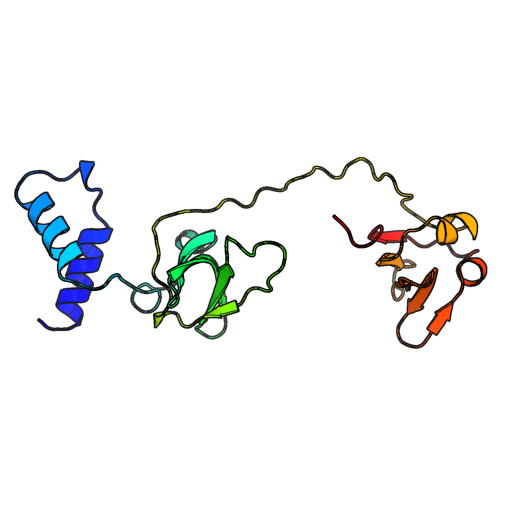0 91.25 170 LEU A N 1
ATOM 1326 C CA . LEU A 1 170 ? -8.399 -2.694 24.024 1.00 91.25 170 LEU A CA 1
ATOM 1327 C C . LEU A 1 170 ? -7.700 -1.631 23.168 1.00 91.25 170 LEU A C 1
ATOM 1329 O O . LEU A 1 170 ? -6.978 -1.959 22.232 1.00 91.25 170 LEU A O 1
ATOM 1333 N N . ARG A 1 171 ? -7.955 -0.349 23.460 1.00 90.81 171 ARG A N 1
ATOM 1334 C CA . ARG A 1 171 ? -7.302 0.804 22.830 1.00 90.81 171 ARG A CA 1
ATOM 1335 C C . ARG A 1 171 ? -7.382 2.015 23.747 1.00 90.81 171 ARG A C 1
ATOM 1337 O O . ARG A 1 171 ? -8.466 2.310 24.247 1.00 90.81 171 ARG A O 1
ATOM 1344 N N . TRP A 1 172 ? -6.293 2.763 23.884 1.00 91.25 172 TRP A N 1
ATOM 1345 C CA . TRP A 1 172 ? -6.271 4.026 24.619 1.00 91.25 172 TRP A CA 1
ATOM 1346 C C . TRP A 1 172 ? -6.383 5.230 23.678 1.00 91.25 172 TRP A C 1
ATOM 1348 O O . TRP A 1 172 ? -5.529 5.454 22.822 1.00 91.25 172 TRP A O 1
ATOM 1358 N N . GLY A 1 173 ? -7.457 6.008 23.814 1.00 89.50 173 GLY A N 1
ATOM 1359 C CA . GLY A 1 173 ? -7.737 7.138 22.927 1.00 89.50 173 GLY A CA 1
ATOM 1360 C C . GLY A 1 173 ? -7.949 6.739 21.461 1.00 89.50 173 GLY A C 1
ATOM 1361 O O . GLY A 1 173 ? -8.305 5.601 21.146 1.00 89.50 173 GLY A O 1
ATOM 1362 N N . TRP A 1 174 ? -7.760 7.691 20.547 1.00 82.88 174 TRP A N 1
ATOM 1363 C CA . TRP A 1 174 ? -7.837 7.446 19.100 1.00 82.88 174 TRP A CA 1
ATOM 1364 C C . TRP A 1 174 ? -6.569 6.808 18.505 1.00 82.88 174 TRP A C 1
ATOM 1366 O O . TRP A 1 174 ? -6.583 6.477 17.324 1.00 82.88 174 TRP A O 1
ATOM 1376 N N . GLY A 1 175 ? -5.529 6.569 19.315 1.00 67.94 175 GLY A N 1
ATOM 1377 C CA . GLY A 1 175 ? -4.174 6.287 18.825 1.00 67.94 175 GLY A CA 1
ATOM 1378 C C . GLY A 1 175 ? -3.476 7.563 18.335 1.00 67.94 175 GLY A C 1
ATOM 1379 O O . GLY A 1 175 ? -4.140 8.574 18.097 1.00 67.94 175 GLY A O 1
ATOM 1380 N N . LYS A 1 176 ? -2.141 7.536 18.255 1.00 54.59 176 LYS A N 1
ATOM 1381 C CA . LYS A 1 176 ? -1.387 8.475 17.410 1.00 54.59 176 LYS A CA 1
ATOM 1382 C C . LYS A 1 176 ? -1.405 7.967 15.975 1.00 54.59 176 LYS A C 1
ATOM 1384 O O . LYS A 1 176 ? -1.411 6.725 15.817 1.00 54.59 176 LYS A O 1
#